Protein AF-A0A7C8NI64-F1 (afdb_monomer_lite)

Structure (mmCIF, N/CA/C/O backbone):
data_AF-A0A7C8NI64-F1
#
_entry.id   AF-A0A7C8NI64-F1
#
loop_
_atom_site.group_PDB
_atom_site.id
_atom_site.type_symbol
_atom_site.label_atom_id
_atom_site.label_alt_id
_atom_site.label_comp_id
_atom_site.label_asym_id
_atom_site.label_entity_id
_atom_site.label_seq_id
_atom_site.pdbx_PDB_ins_code
_atom_site.Cartn_x
_atom_site.Cartn_y
_atom_site.C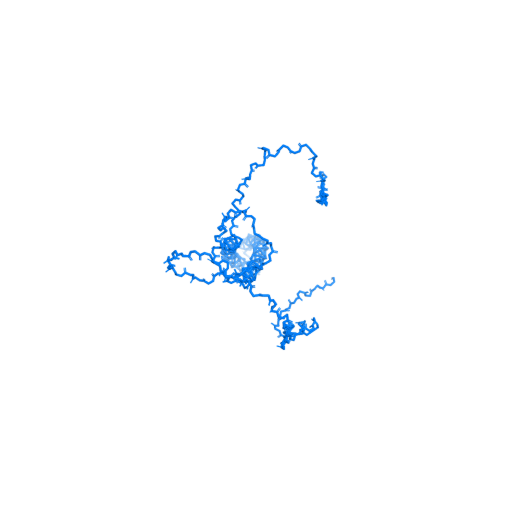artn_z
_atom_site.occupancy
_atom_site.B_iso_or_equiv
_atom_site.auth_seq_id
_atom_site.auth_comp_id
_atom_site.auth_asym_id
_atom_site.auth_atom_id
_atom_site.pdbx_PDB_model_num
ATOM 1 N N . MET A 1 1 ? 14.378 17.388 26.508 1.00 42.78 1 MET A N 1
ATOM 2 C CA . MET A 1 1 ? 12.953 17.226 26.864 1.00 42.78 1 MET A CA 1
ATOM 3 C C . MET A 1 1 ? 12.861 15.995 27.737 1.00 42.78 1 MET A C 1
ATOM 5 O O . MET A 1 1 ? 13.103 14.900 27.249 1.00 42.78 1 MET A O 1
ATOM 9 N N . GLU A 1 2 ? 12.665 16.192 29.034 1.00 33.91 2 GLU A N 1
ATOM 10 C CA . GLU A 1 2 ? 12.641 15.116 30.025 1.00 33.91 2 GLU A CA 1
ATOM 11 C C . GLU A 1 2 ? 11.263 14.442 30.030 1.00 33.91 2 GLU A C 1
ATOM 13 O O . GLU A 1 2 ? 10.235 15.112 30.102 1.00 33.91 2 GLU A O 1
ATOM 18 N N . PHE A 1 3 ? 11.249 13.113 29.918 1.00 38.50 3 PHE A N 1
ATOM 19 C CA . PHE A 1 3 ? 10.048 12.281 29.928 1.00 38.50 3 PHE A CA 1
ATOM 20 C C . PHE A 1 3 ? 9.806 11.800 31.365 1.00 38.50 3 PHE A C 1
ATOM 22 O O . PHE A 1 3 ? 10.382 10.807 31.808 1.00 38.50 3 PHE A O 1
ATOM 29 N N . THR A 1 4 ? 8.995 12.525 32.134 1.00 45.22 4 THR A N 1
ATOM 30 C CA . THR A 1 4 ? 8.607 12.126 33.493 1.00 45.22 4 THR A CA 1
ATOM 31 C C . THR A 1 4 ? 7.428 11.154 33.437 1.00 45.22 4 THR A C 1
ATOM 33 O O . THR A 1 4 ? 6.262 11.537 33.373 1.00 45.22 4 THR A O 1
ATOM 36 N N . GLN A 1 5 ? 7.733 9.854 33.489 1.00 40.72 5 GLN A N 1
ATOM 37 C CA . GLN A 1 5 ? 6.743 8.823 33.803 1.00 40.72 5 GLN A CA 1
ATOM 38 C C . GLN A 1 5 ? 6.293 8.989 35.260 1.00 40.72 5 GLN A C 1
ATOM 40 O O . GLN A 1 5 ? 6.963 8.554 36.198 1.00 40.72 5 GLN A O 1
ATOM 45 N N . SER A 1 6 ? 5.138 9.621 35.461 1.00 47.31 6 SER A N 1
ATOM 46 C CA . SER A 1 6 ? 4.428 9.548 36.734 1.00 47.31 6 SER A CA 1
ATOM 47 C C . SER A 1 6 ? 3.756 8.177 36.838 1.00 47.31 6 SER A C 1
ATOM 49 O O . SER A 1 6 ? 2.715 7.900 36.252 1.00 47.31 6 SER A O 1
ATOM 51 N N . ILE A 1 7 ? 4.391 7.277 37.586 1.00 46.00 7 ILE A N 1
ATOM 52 C CA . ILE A 1 7 ? 3.747 6.064 38.093 1.00 46.00 7 ILE A CA 1
ATOM 53 C C . ILE A 1 7 ? 2.524 6.523 38.905 1.00 46.00 7 ILE A C 1
ATOM 55 O O . ILE A 1 7 ? 2.702 7.358 39.801 1.00 46.00 7 ILE A O 1
ATOM 59 N N . PRO A 1 8 ? 1.301 6.011 38.664 1.00 43.00 8 PRO A N 1
ATOM 60 C CA . PRO A 1 8 ? 0.177 6.326 39.529 1.00 43.00 8 PRO A CA 1
ATOM 61 C C . PRO A 1 8 ? 0.509 5.797 40.925 1.00 43.00 8 PRO A C 1
ATOM 63 O O . PRO A 1 8 ? 0.575 4.587 41.167 1.00 43.00 8 PRO A O 1
ATOM 66 N N . LYS A 1 9 ? 0.796 6.726 41.847 1.00 51.34 9 LYS A N 1
ATOM 67 C CA . LYS A 1 9 ? 0.988 6.424 43.263 1.00 51.34 9 LYS A CA 1
ATOM 68 C C . LYS A 1 9 ? -0.235 5.635 43.708 1.00 51.34 9 LYS A C 1
ATOM 70 O O . LYS A 1 9 ? -1.355 6.126 43.603 1.00 51.34 9 LYS A O 1
ATOM 75 N N . ARG A 1 10 ? 0.015 4.412 44.187 1.00 45.84 10 ARG A N 1
ATOM 76 C CA . ARG A 1 10 ? -0.939 3.566 44.911 1.00 45.84 10 ARG A CA 1
ATOM 77 C C . ARG A 1 10 ? -1.908 4.453 45.685 1.00 45.84 10 ARG A C 1
ATOM 79 O O . ARG A 1 10 ? -1.446 5.263 46.490 1.00 45.84 10 ARG A O 1
ATOM 86 N N . VAL A 1 11 ? -3.205 4.278 45.438 1.00 48.03 11 VAL A N 1
ATOM 87 C CA . VAL A 1 11 ? -4.288 4.882 46.217 1.00 48.03 11 VAL A CA 1
ATOM 88 C C . VAL A 1 11 ? -4.053 4.500 47.676 1.00 48.03 11 VAL A C 1
ATOM 90 O O . VAL A 1 11 ? -4.388 3.406 48.125 1.00 48.03 11 VAL A O 1
ATOM 93 N N . ARG A 1 12 ? -3.366 5.374 48.413 1.00 44.31 12 ARG A N 1
ATOM 94 C CA . ARG A 1 12 ? -3.388 5.354 49.865 1.00 44.31 12 ARG A CA 1
ATOM 95 C C . ARG A 1 12 ? -4.780 5.844 50.205 1.00 44.31 12 ARG A C 1
ATOM 97 O O . ARG A 1 12 ? -5.116 6.972 49.864 1.00 44.31 12 ARG A O 1
ATOM 104 N N . PHE A 1 13 ? -5.577 4.982 50.826 1.00 42.19 13 PHE A N 1
ATOM 105 C CA . PHE A 1 13 ? -6.794 5.389 51.508 1.00 42.19 13 PHE A CA 1
ATOM 106 C C . PHE A 1 13 ? -6.382 6.442 52.540 1.00 42.19 13 PHE A C 1
ATOM 108 O O . PHE A 1 13 ? -5.876 6.108 53.611 1.00 42.19 13 PHE A O 1
ATOM 115 N N . SER A 1 14 ? -6.480 7.721 52.177 1.00 44.34 14 SER A N 1
ATOM 116 C CA . SER A 1 14 ? -6.424 8.796 53.150 1.00 44.34 14 SER A CA 1
ATOM 117 C C . SER A 1 14 ? -7.643 8.599 54.030 1.00 44.34 14 SER A C 1
ATOM 119 O O . SER A 1 14 ? -8.774 8.645 53.544 1.00 44.34 14 SER A O 1
ATOM 121 N N . LEU A 1 15 ? -7.387 8.302 55.302 1.00 44.88 15 LEU A N 1
ATOM 122 C CA . LEU A 1 15 ? -8.372 8.400 56.365 1.00 44.88 15 LEU A CA 1
ATOM 123 C C . LEU A 1 15 ? -9.169 9.688 56.151 1.00 44.88 15 LEU A C 1
ATOM 125 O O . LEU A 1 15 ? -8.590 10.767 56.022 1.00 44.88 15 LEU A O 1
ATOM 129 N N . VAL A 1 16 ? -10.481 9.514 56.024 1.00 50.75 16 VAL A N 1
ATOM 130 C CA . VAL A 1 16 ? -11.472 10.581 55.906 1.00 50.75 16 VAL A CA 1
ATOM 131 C C . VAL A 1 16 ? -11.161 11.649 56.969 1.00 50.75 16 VAL A C 1
ATOM 133 O O . VAL A 1 16 ? -10.981 11.275 58.133 1.00 50.75 16 VAL A O 1
ATOM 136 N N . PRO A 1 17 ? -11.037 12.941 56.608 1.00 46.28 17 PRO A N 1
ATOM 137 C CA . PRO A 1 17 ? -10.861 14.008 57.589 1.00 46.28 17 PRO A CA 1
ATOM 138 C C . PRO A 1 17 ? -12.017 13.971 58.594 1.00 46.28 17 PRO A C 1
ATOM 140 O O . PRO A 1 17 ? -13.169 13.845 58.190 1.00 46.28 17 PRO A O 1
ATOM 143 N N . GLN A 1 18 ? -11.719 14.076 59.891 1.00 54.91 18 GLN A N 1
ATOM 144 C CA . GLN A 1 18 ? -12.736 14.055 60.956 1.00 54.91 18 GLN A CA 1
ATOM 145 C C . GLN A 1 18 ? -13.664 15.285 60.956 1.00 54.91 18 GLN A C 1
ATOM 147 O O . GLN A 1 18 ? -14.650 15.280 61.682 1.00 54.91 18 GLN A O 1
ATOM 152 N N . ASP A 1 19 ? -13.405 16.264 60.084 1.00 50.38 19 ASP A N 1
ATOM 153 C CA . ASP A 1 19 ? -14.215 17.470 59.894 1.00 50.38 19 ASP A CA 1
ATOM 154 C C . ASP A 1 19 ? -14.919 17.467 58.522 1.00 50.38 19 ASP A C 1
ATOM 156 O O . ASP A 1 19 ? -14.932 18.470 57.806 1.00 50.38 19 ASP A O 1
ATOM 160 N N . PHE A 1 20 ? -15.442 16.316 58.088 1.00 45.91 20 PHE A N 1
ATOM 161 C CA . PHE A 1 20 ? -16.241 16.253 56.864 1.00 45.91 20 PHE A CA 1
ATOM 162 C C . PHE A 1 20 ? -17.652 16.773 57.161 1.00 45.91 20 PHE A C 1
ATOM 164 O O . PHE A 1 20 ? -18.435 16.122 57.846 1.00 45.91 20 PHE A O 1
ATOM 171 N N . ASP A 1 21 ? -17.956 17.976 56.680 1.00 56.00 21 ASP A N 1
ATOM 172 C CA . ASP A 1 21 ? -19.291 18.562 56.760 1.00 56.00 21 ASP A CA 1
ATOM 173 C C . ASP A 1 21 ? -20.242 17.759 55.852 1.00 56.00 21 ASP A C 1
ATOM 175 O O . ASP A 1 21 ? -20.186 17.853 54.620 1.00 56.00 21 ASP A O 1
ATOM 179 N N . ASP A 1 22 ? -21.100 16.929 56.459 1.00 54.41 22 ASP A N 1
ATOM 180 C CA . ASP A 1 22 ? -22.057 16.047 55.767 1.00 54.41 22 ASP A CA 1
ATOM 181 C C . ASP A 1 22 ? -22.994 16.814 54.811 1.00 54.41 22 ASP A C 1
ATOM 183 O O . ASP A 1 22 ? -23.589 16.231 53.901 1.00 54.41 22 ASP A O 1
ATOM 187 N N . SER A 1 23 ? -23.097 18.139 54.969 1.00 60.34 23 SER A N 1
ATOM 188 C CA . SER A 1 23 ? -23.908 19.019 54.126 1.00 60.34 23 SER A CA 1
ATOM 189 C C . SER A 1 23 ? -23.342 19.261 52.714 1.00 60.34 23 SER A C 1
ATOM 191 O O . SER A 1 23 ? -24.072 19.753 51.851 1.00 60.34 23 SER A O 1
ATOM 193 N N . GLN A 1 24 ? -22.089 18.868 52.427 1.00 49.69 24 GLN A N 1
ATOM 194 C CA . GLN A 1 24 ? -21.466 19.001 51.096 1.00 49.69 24 GLN A CA 1
ATOM 195 C C . GLN A 1 24 ? -21.442 17.715 50.255 1.00 49.69 24 GLN A C 1
ATOM 197 O O . GLN A 1 24 ? -21.002 17.744 49.101 1.00 49.69 24 GLN A O 1
ATOM 202 N N . LEU A 1 25 ? -21.969 16.593 50.760 1.00 47.06 25 LEU A N 1
ATOM 203 C CA . LEU A 1 25 ? -22.194 15.388 49.955 1.00 47.06 25 LEU A CA 1
ATOM 204 C C . LEU A 1 25 ? -23.410 15.580 49.037 1.00 47.06 25 LEU A C 1
ATOM 206 O O . LEU A 1 25 ? -24.430 14.903 49.151 1.00 47.06 25 LEU A O 1
ATOM 210 N N . SER A 1 26 ? -23.302 16.495 48.070 1.00 54.38 26 SER A N 1
ATOM 211 C CA . SER A 1 26 ? -24.156 16.410 46.893 1.00 54.38 26 SER A CA 1
ATOM 212 C C . SER A 1 26 ? -23.733 15.143 46.153 1.00 54.38 26 SER A C 1
ATOM 214 O O . SER A 1 26 ? -22.630 15.067 45.611 1.00 54.38 26 SER A O 1
ATOM 216 N N . CYS A 1 27 ? -24.568 14.105 46.192 1.00 52.94 27 CYS A N 1
ATOM 217 C CA . CYS A 1 27 ? -24.421 12.958 45.308 1.00 52.94 27 CYS A CA 1
ATOM 218 C C . CYS A 1 27 ? -24.506 13.481 43.871 1.00 52.94 27 CYS A C 1
ATOM 220 O O . CYS A 1 27 ? -25.595 13.587 43.306 1.00 52.94 27 CYS A O 1
ATOM 222 N N . GLN A 1 28 ? -23.368 13.854 43.283 1.00 48.62 28 GLN A N 1
ATOM 223 C CA . GLN A 1 28 ? -23.291 14.091 41.856 1.00 48.62 28 GLN A CA 1
ATOM 224 C C . GLN A 1 28 ? -23.623 12.761 41.200 1.00 48.62 28 GLN A C 1
ATOM 226 O O . GLN A 1 28 ? -22.919 11.761 41.348 1.00 48.62 28 GLN A O 1
ATOM 231 N N . ARG A 1 29 ? -24.783 12.732 40.554 1.00 45.28 29 ARG A N 1
ATOM 232 C CA . ARG A 1 29 ? -25.273 11.582 39.820 1.00 45.28 29 ARG A CA 1
ATOM 233 C C . ARG A 1 29 ? -24.335 11.398 38.633 1.00 45.28 29 ARG A C 1
ATOM 235 O O . ARG A 1 29 ? -24.457 12.097 37.636 1.00 45.28 29 ARG A O 1
ATOM 242 N N . ILE A 1 30 ? -23.358 10.508 38.768 1.00 51.00 30 ILE A N 1
ATOM 243 C CA . ILE A 1 30 ? -22.529 10.103 37.637 1.00 51.00 30 ILE A CA 1
ATOM 244 C C . ILE A 1 30 ? -23.432 9.224 36.773 1.00 51.00 30 ILE A C 1
ATOM 246 O O . ILE A 1 30 ? -23.702 8.072 37.113 1.00 51.00 30 ILE A O 1
ATOM 250 N N . GLU A 1 31 ? -23.966 9.795 35.694 1.00 52.78 31 GLU A N 1
ATOM 251 C CA . GLU A 1 31 ? -24.618 9.041 34.625 1.00 52.78 31 GLU A CA 1
ATOM 252 C C . GLU A 1 31 ? -23.5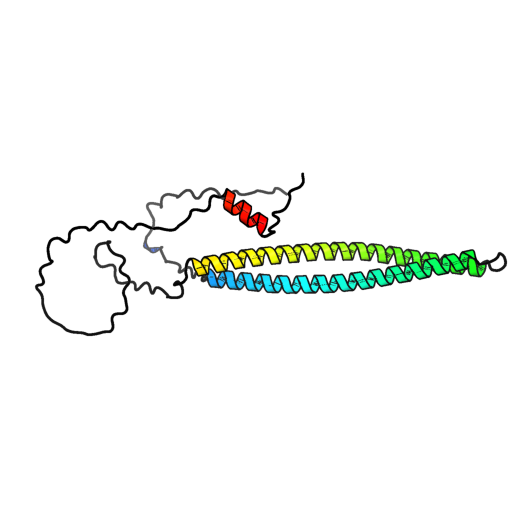32 8.247 33.894 1.00 52.78 31 GLU A C 1
ATOM 254 O O . GLU A 1 31 ? -22.995 8.663 32.873 1.00 52.78 31 GLU A O 1
ATOM 259 N N . ALA A 1 32 ? -23.127 7.127 34.490 1.00 60.16 32 ALA A N 1
ATOM 260 C CA . ALA A 1 32 ? -22.260 6.177 33.824 1.00 60.16 32 ALA A CA 1
ATOM 261 C C . ALA A 1 32 ? -23.059 5.558 32.670 1.00 60.16 32 ALA A C 1
ATOM 263 O O . ALA A 1 32 ? -24.094 4.927 32.898 1.00 60.16 32 ALA A O 1
ATOM 264 N N . GLU A 1 33 ? -22.596 5.782 31.440 1.00 74.25 33 GLU A N 1
ATOM 265 C CA . GLU A 1 33 ? -23.111 5.106 30.249 1.00 74.25 33 GLU A CA 1
ATOM 266 C C . GLU A 1 33 ? -23.109 3.584 30.473 1.00 74.25 33 GLU A C 1
ATOM 268 O O . GLU A 1 33 ? -22.197 3.052 31.113 1.00 74.25 33 GLU A O 1
ATOM 2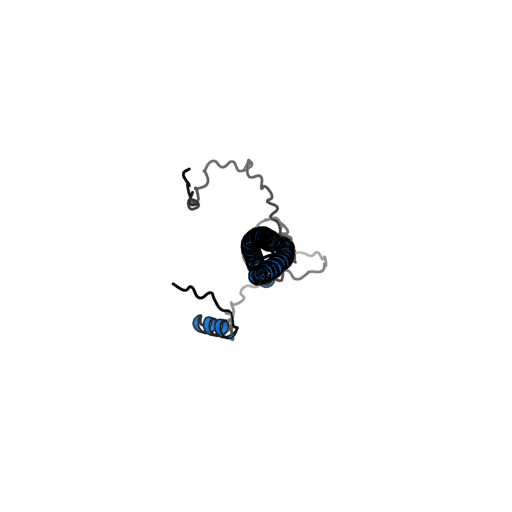73 N N . ASP A 1 34 ? -24.133 2.880 29.971 1.00 85.56 34 ASP A N 1
ATOM 274 C CA . ASP A 1 34 ? -24.181 1.416 30.045 1.00 85.56 34 ASP A CA 1
ATOM 275 C C . ASP A 1 34 ? -22.905 0.854 29.386 1.00 85.56 34 ASP A C 1
ATOM 277 O O . ASP A 1 34 ? -22.689 1.088 28.190 1.00 85.56 34 ASP A O 1
ATOM 281 N N . PRO A 1 35 ? -22.057 0.098 30.115 1.00 84.06 35 PRO A N 1
ATOM 282 C CA . PRO A 1 35 ? -20.833 -0.480 29.564 1.00 84.06 35 PRO A CA 1
ATOM 283 C C . PRO A 1 35 ? -21.066 -1.270 28.270 1.00 84.06 35 PRO A C 1
ATOM 285 O O . PRO A 1 35 ? -20.196 -1.329 27.401 1.00 84.06 35 PRO A O 1
ATOM 288 N N . LEU A 1 36 ? -22.256 -1.858 28.100 1.00 87.75 36 LEU A N 1
ATOM 289 C CA . LEU A 1 36 ? -22.624 -2.567 26.879 1.00 87.75 36 LEU A CA 1
ATOM 290 C C . LEU A 1 36 ? -22.860 -1.621 25.692 1.00 87.75 36 LEU A C 1
ATOM 292 O O . LEU A 1 36 ? -22.536 -1.973 24.556 1.00 87.75 36 LEU A O 1
ATOM 296 N N . GLU A 1 37 ? -23.464 -0.457 25.922 1.00 87.81 37 GLU A N 1
ATOM 297 C CA . GLU A 1 37 ? -23.680 0.558 24.886 1.00 87.81 37 GLU A CA 1
ATOM 298 C C . GLU A 1 37 ? -22.363 1.207 24.475 1.00 87.81 37 GLU A C 1
ATOM 300 O O . GLU A 1 37 ? -22.100 1.335 23.276 1.00 87.81 37 GLU A O 1
ATOM 305 N N . TYR A 1 38 ? -21.503 1.490 25.454 1.00 89.88 38 TYR A N 1
ATOM 306 C CA . TYR A 1 38 ? -20.143 1.963 25.225 1.00 89.88 38 TYR A CA 1
ATOM 307 C C . TYR A 1 38 ? -19.362 1.016 24.301 1.00 89.88 38 TYR A C 1
ATOM 309 O O . TYR A 1 38 ? -18.946 1.411 23.211 1.00 89.88 38 TYR A O 1
ATOM 317 N N . LEU A 1 39 ? -19.256 -0.269 24.663 1.00 89.00 39 LEU A N 1
ATOM 318 C CA . LEU A 1 39 ? -18.506 -1.258 23.877 1.00 89.00 39 LEU A CA 1
ATOM 319 C C . LEU A 1 39 ? -19.086 -1.460 22.467 1.00 89.00 39 LEU A C 1
ATOM 321 O O . LEU A 1 39 ? -18.348 -1.693 21.509 1.00 89.00 39 LEU A O 1
ATOM 325 N N . LYS A 1 40 ? -20.413 -1.369 22.304 1.00 92.00 40 LYS A N 1
ATOM 326 C CA . LYS A 1 40 ? -21.046 -1.428 20.974 1.00 92.00 40 LYS A CA 1
ATOM 327 C C . LYS A 1 40 ? -20.666 -0.225 20.121 1.00 92.00 40 LYS A C 1
ATOM 329 O O . LYS A 1 40 ? -20.390 -0.396 18.934 1.00 92.00 40 LYS A O 1
ATOM 334 N N . ARG A 1 41 ? -20.664 0.976 20.709 1.00 93.38 41 ARG A N 1
ATOM 335 C CA . ARG A 1 41 ? -20.252 2.200 20.018 1.00 93.38 41 ARG A CA 1
ATOM 336 C C . ARG A 1 41 ? -18.789 2.108 19.604 1.00 93.38 41 ARG A C 1
ATOM 338 O O . ARG A 1 41 ? -18.497 2.359 18.439 1.00 93.38 41 ARG A O 1
ATOM 345 N N . GLU A 1 42 ? -17.901 1.711 20.514 1.00 92.38 42 GLU A N 1
ATOM 346 C CA . GLU A 1 42 ? -16.477 1.543 20.210 1.00 92.38 42 GLU A CA 1
ATOM 347 C C . GLU A 1 42 ? -16.245 0.539 19.082 1.00 92.38 42 GLU A C 1
ATOM 349 O O . GLU A 1 42 ? -15.531 0.846 18.130 1.00 92.38 42 GLU A O 1
ATOM 354 N N . ASN A 1 43 ? -16.902 -0.623 19.124 1.00 91.81 43 ASN A N 1
ATOM 355 C CA . ASN A 1 43 ? -16.767 -1.622 18.065 1.00 91.81 43 ASN A CA 1
ATOM 356 C C . ASN A 1 43 ? -17.201 -1.066 16.698 1.00 91.81 43 ASN A C 1
ATOM 358 O O . ASN A 1 43 ? -16.501 -1.222 15.702 1.00 91.81 43 ASN A O 1
ATOM 362 N N . HIS A 1 44 ? -18.323 -0.348 16.653 1.00 93.44 44 HIS A N 1
ATOM 363 C CA . HIS A 1 44 ? -18.793 0.284 15.424 1.00 93.44 44 HIS A CA 1
ATOM 364 C C . HIS A 1 44 ? -17.854 1.399 14.922 1.00 93.44 44 HIS A C 1
ATOM 366 O O . HIS A 1 44 ? -17.674 1.543 13.713 1.00 93.44 44 HIS A O 1
ATOM 372 N N . ILE A 1 45 ? -17.228 2.173 15.815 1.00 95.12 45 ILE A N 1
ATOM 373 C CA . ILE A 1 45 ? -16.203 3.159 15.434 1.00 95.12 45 ILE A CA 1
ATOM 374 C C . ILE A 1 45 ? -14.987 2.453 14.824 1.00 95.12 45 ILE A C 1
ATOM 376 O O . ILE A 1 45 ? -14.540 2.851 13.749 1.00 95.12 45 ILE A O 1
ATOM 380 N N . LEU A 1 46 ? -14.492 1.384 15.460 1.00 95.12 46 LEU A N 1
ATOM 381 C CA . LEU A 1 46 ? -13.382 0.588 14.929 1.00 95.12 46 LEU A CA 1
ATOM 382 C C . LEU A 1 46 ? -13.713 -0.028 13.571 1.00 95.12 46 LEU A C 1
ATOM 384 O O . LEU A 1 46 ? -12.853 -0.056 12.697 1.00 95.12 46 LEU A O 1
ATOM 388 N N . TRP A 1 47 ? -14.951 -0.485 13.374 1.00 93.88 47 TRP A N 1
ATOM 389 C CA . TRP A 1 47 ? -15.402 -1.016 12.091 1.00 93.88 47 TRP A CA 1
ATOM 390 C C . TRP A 1 47 ? -15.335 0.037 10.981 1.00 93.88 47 TRP A C 1
ATOM 392 O O . TRP A 1 47 ? -14.762 -0.218 9.927 1.00 93.88 47 TRP A O 1
ATOM 402 N N . ARG A 1 48 ? -15.838 1.252 11.232 1.00 97.19 48 ARG A N 1
ATOM 403 C CA . ARG A 1 48 ? -15.744 2.351 10.257 1.00 97.19 48 ARG A CA 1
ATOM 404 C C . ARG A 1 48 ? -14.301 2.753 9.968 1.00 97.19 48 ARG A C 1
ATOM 406 O O . ARG A 1 48 ? -13.962 3.023 8.821 1.00 97.19 48 ARG A O 1
ATOM 413 N N . ALA A 1 49 ? -13.459 2.802 11.000 1.00 94.69 49 ALA A N 1
ATOM 414 C CA . ALA A 1 49 ? -12.036 3.075 10.828 1.00 94.69 49 ALA A CA 1
ATOM 415 C C . ALA A 1 49 ? -11.369 1.987 9.969 1.00 94.69 49 ALA A C 1
ATOM 417 O O . ALA A 1 49 ? -10.615 2.303 9.055 1.00 94.69 49 ALA A O 1
ATOM 418 N N . TYR A 1 50 ? -11.702 0.716 10.210 1.00 97.44 50 TYR A N 1
ATOM 419 C CA . TYR A 1 50 ? -11.228 -0.414 9.413 1.00 97.44 50 TYR A CA 1
ATOM 420 C C . TYR A 1 50 ? -11.650 -0.298 7.943 1.00 97.44 50 TYR A C 1
ATOM 422 O O . TYR A 1 50 ? -10.808 -0.452 7.063 1.00 97.44 50 TYR A O 1
ATOM 430 N N . GLU A 1 51 ? -12.921 0.012 7.669 1.00 97.06 51 GLU A N 1
ATOM 431 C CA . GLU A 1 51 ? -13.418 0.195 6.299 1.00 97.06 51 GLU A CA 1
ATOM 432 C C . GLU A 1 51 ? -12.668 1.318 5.570 1.00 97.06 51 GLU A C 1
ATOM 434 O O . GLU A 1 51 ? -12.231 1.130 4.434 1.00 97.06 51 GLU A O 1
ATOM 439 N N . ALA A 1 52 ? -12.459 2.456 6.239 1.00 95.12 52 ALA A N 1
ATOM 440 C CA . ALA A 1 52 ? -11.743 3.594 5.670 1.00 95.12 52 ALA A CA 1
ATOM 441 C C . ALA A 1 52 ? -10.272 3.267 5.344 1.00 95.12 52 ALA A C 1
ATOM 443 O O . ALA A 1 52 ? -9.790 3.606 4.258 1.00 95.12 52 ALA A O 1
ATOM 444 N N . GLU A 1 53 ? -9.558 2.585 6.246 1.00 95.69 53 GLU A N 1
ATOM 445 C CA . GLU A 1 53 ? -8.165 2.188 5.993 1.00 95.69 53 GLU A CA 1
ATOM 446 C C . GLU A 1 53 ? -8.056 1.077 4.940 1.00 95.69 53 GLU A C 1
ATOM 448 O O . GLU A 1 53 ? -7.103 1.048 4.156 1.00 95.69 53 GLU A O 1
ATOM 453 N N . ASN A 1 54 ? -9.055 0.197 4.840 1.00 97.38 54 ASN A N 1
ATOM 454 C CA . ASN A 1 54 ? -9.101 -0.802 3.779 1.00 97.38 54 ASN A CA 1
ATOM 455 C C . ASN A 1 54 ? -9.307 -0.155 2.396 1.00 97.38 54 ASN A C 1
ATOM 457 O O . ASN A 1 54 ? -8.566 -0.461 1.463 1.00 97.38 54 ASN A O 1
ATOM 461 N N . GLU A 1 55 ? -10.222 0.813 2.267 1.00 97.62 55 GLU A N 1
ATOM 462 C CA . GLU A 1 55 ? -10.392 1.590 1.026 1.00 97.62 55 GLU A CA 1
ATOM 463 C C . GLU A 1 55 ? -9.094 2.325 0.643 1.00 97.62 55 GLU A C 1
ATOM 465 O O . GLU A 1 55 ? -8.729 2.460 -0.531 1.00 97.62 55 GLU A O 1
ATOM 470 N N . ARG A 1 56 ? -8.351 2.817 1.637 1.00 97.62 56 ARG A N 1
ATOM 471 C CA . ARG A 1 56 ? -7.043 3.436 1.412 1.00 97.62 56 ARG A CA 1
ATOM 472 C C . ARG A 1 56 ? -6.012 2.434 0.888 1.00 97.62 56 ARG A C 1
ATOM 474 O O . ARG A 1 56 ? -5.300 2.767 -0.062 1.00 97.62 56 ARG A O 1
ATOM 481 N N . CYS A 1 57 ? -5.965 1.222 1.442 1.00 97.88 57 CYS A N 1
ATOM 482 C CA . CYS A 1 57 ? -5.129 0.134 0.930 1.00 97.88 57 CYS A CA 1
ATOM 483 C C . CYS A 1 57 ? -5.466 -0.199 -0.530 1.00 97.88 57 CYS A C 1
ATOM 485 O O . CYS A 1 57 ? -4.558 -0.297 -1.354 1.00 97.88 57 CYS A O 1
ATOM 487 N N . GLU A 1 58 ? -6.751 -0.304 -0.876 1.00 97.94 58 GLU A N 1
ATOM 488 C CA . GLU A 1 58 ? -7.203 -0.579 -2.248 1.00 97.94 58 GLU A CA 1
ATOM 489 C C . GLU A 1 58 ? -6.767 0.521 -3.229 1.00 97.94 58 GLU A C 1
ATOM 491 O O . GLU A 1 58 ? -6.243 0.237 -4.312 1.00 97.94 58 GLU A O 1
ATOM 496 N N . ARG A 1 59 ? -6.904 1.795 -2.835 1.00 98.19 59 ARG A N 1
ATOM 497 C CA . ARG A 1 59 ? -6.430 2.931 -3.642 1.00 98.19 59 ARG A CA 1
ATOM 498 C C . ARG A 1 59 ? -4.914 2.905 -3.843 1.00 98.19 59 ARG A C 1
ATOM 500 O O . ARG A 1 59 ? -4.459 3.109 -4.969 1.00 98.19 59 ARG A O 1
ATOM 507 N N . LEU A 1 60 ? -4.140 2.643 -2.789 1.00 97.94 60 LEU A N 1
ATOM 508 C CA . LEU A 1 60 ? -2.679 2.527 -2.872 1.00 97.94 60 LEU A CA 1
ATOM 509 C C . LEU A 1 60 ? -2.250 1.342 -3.744 1.00 97.94 60 LEU A C 1
ATOM 511 O O . LEU A 1 60 ? -1.313 1.468 -4.528 1.00 97.94 60 LEU A O 1
ATOM 515 N N . GLN A 1 61 ? -2.951 0.212 -3.666 1.00 98.25 61 GLN A N 1
ATOM 516 C CA . GLN A 1 61 ? -2.664 -0.955 -4.495 1.00 98.25 61 GLN A CA 1
ATOM 517 C C . GLN A 1 61 ? -2.867 -0.653 -5.984 1.00 98.25 61 GLN A C 1
ATOM 519 O O . GLN A 1 61 ? -1.980 -0.933 -6.789 1.00 98.25 61 GLN A O 1
ATOM 524 N N . LYS A 1 62 ? -3.969 0.011 -6.349 1.00 98.38 62 LYS A N 1
ATOM 525 C CA . LYS A 1 62 ? -4.197 0.451 -7.733 1.00 98.38 62 LYS A CA 1
ATOM 526 C C . LYS A 1 62 ? -3.117 1.427 -8.214 1.00 98.38 62 LYS A C 1
ATOM 528 O O . LYS A 1 62 ? -2.620 1.306 -9.331 1.00 98.38 62 LYS A O 1
ATOM 533 N N . GLN A 1 63 ? -2.717 2.379 -7.368 1.00 97.81 63 GLN A N 1
ATOM 534 C CA . GLN A 1 63 ? -1.618 3.298 -7.688 1.00 97.81 63 GLN A CA 1
ATOM 535 C C . GLN A 1 63 ? -0.294 2.557 -7.911 1.00 97.81 63 GLN A C 1
ATOM 537 O O . GLN A 1 63 ? 0.451 2.894 -8.832 1.00 97.81 63 GLN A O 1
ATOM 542 N N . LEU A 1 64 ? -0.004 1.540 -7.098 1.00 98.25 64 LEU A N 1
ATOM 543 C CA . LEU A 1 64 ? 1.188 0.710 -7.235 1.00 98.25 64 LEU A CA 1
ATOM 544 C C . LEU A 1 64 ? 1.194 -0.047 -8.570 1.00 98.25 64 LEU A C 1
ATOM 546 O O . LEU A 1 64 ? 2.208 -0.039 -9.266 1.00 98.25 64 LEU A O 1
ATOM 550 N N . GLU A 1 65 ? 0.067 -0.649 -8.952 1.00 98.19 65 GLU A N 1
ATOM 551 C CA . GLU A 1 65 ? -0.105 -1.330 -10.243 1.00 98.19 65 GLU A CA 1
ATOM 552 C C . GLU A 1 65 ? 0.127 -0.373 -11.424 1.00 98.19 65 GLU A C 1
ATOM 554 O O . GLU A 1 65 ? 0.890 -0.688 -12.342 1.00 98.19 65 GLU A O 1
ATOM 559 N N . ASP A 1 66 ? -0.439 0.836 -11.367 1.00 98.06 66 ASP A N 1
ATOM 560 C CA . ASP A 1 66 ? -0.242 1.869 -12.388 1.00 98.06 66 ASP A CA 1
ATOM 561 C C . ASP A 1 66 ? 1.229 2.305 -12.505 1.00 98.06 66 ASP A C 1
ATOM 563 O O . ASP A 1 66 ? 1.747 2.495 -13.614 1.00 98.06 66 ASP A O 1
ATOM 567 N N . LEU A 1 67 ? 1.922 2.468 -11.373 1.00 97.94 67 LEU A N 1
ATOM 568 C CA . LEU A 1 67 ? 3.340 2.834 -11.336 1.00 97.94 67 LEU A CA 1
ATOM 569 C C . LEU A 1 67 ? 4.229 1.715 -11.890 1.00 97.94 67 LEU A C 1
ATOM 571 O O . LEU A 1 67 ? 5.139 1.996 -12.674 1.00 97.94 67 LEU A O 1
ATOM 575 N N . ILE A 1 68 ? 3.938 0.454 -11.557 1.00 97.94 68 ILE A N 1
ATOM 576 C CA . ILE A 1 68 ? 4.629 -0.714 -12.119 1.00 97.94 68 ILE A CA 1
ATOM 577 C C . ILE A 1 68 ? 4.425 -0.758 -13.637 1.00 97.94 68 ILE A C 1
ATOM 579 O O 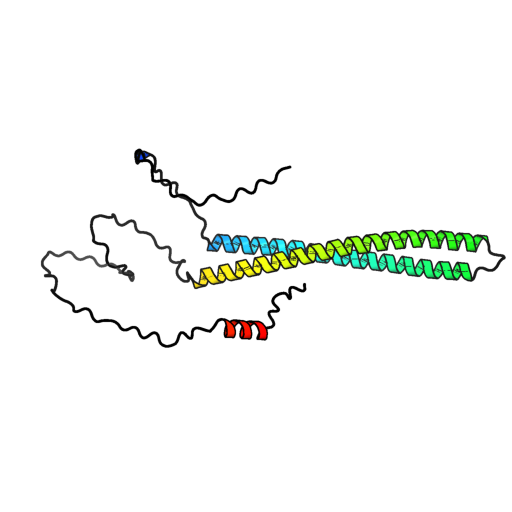. ILE A 1 68 ? 5.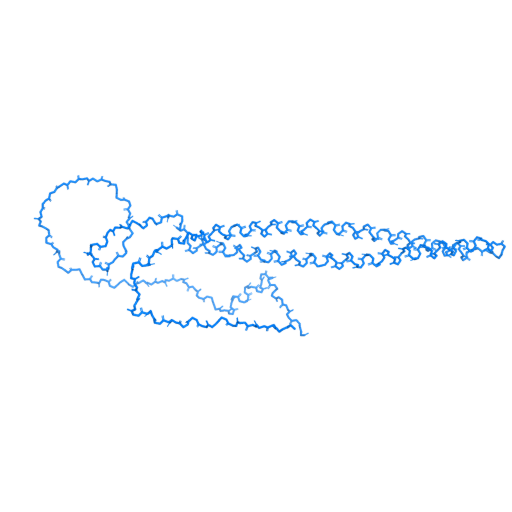398 -0.850 -14.385 1.00 97.94 68 ILE A O 1
ATOM 583 N N . ALA A 1 69 ? 3.192 -0.584 -14.119 1.00 97.69 69 ALA A N 1
ATOM 584 C CA . ALA A 1 69 ? 2.896 -0.565 -15.550 1.00 97.69 69 ALA A CA 1
ATOM 585 C C . ALA A 1 69 ? 3.597 0.591 -16.293 1.00 97.69 69 ALA A C 1
ATOM 587 O O . ALA A 1 69 ? 3.964 0.463 -17.465 1.00 97.69 69 ALA A O 1
ATOM 588 N N . ARG A 1 70 ? 3.793 1.751 -15.649 1.00 97.12 70 ARG A N 1
ATOM 589 C CA . ARG A 1 70 ? 4.607 2.853 -16.201 1.00 97.12 70 ARG A CA 1
ATOM 590 C C . ARG A 1 70 ? 6.089 2.489 -16.246 1.00 97.12 70 ARG A C 1
ATOM 592 O O . ARG A 1 70 ? 6.708 2.669 -17.293 1.00 97.12 70 ARG A O 1
ATOM 599 N N . ALA A 1 71 ? 6.634 1.928 -15.168 1.00 97.06 71 ALA A N 1
ATOM 600 C CA . ALA A 1 71 ? 8.026 1.491 -15.113 1.00 97.06 71 ALA A CA 1
ATOM 601 C C . ALA A 1 71 ? 8.328 0.429 -16.186 1.00 97.06 71 ALA A C 1
ATOM 603 O O . ALA A 1 71 ? 9.316 0.538 -16.912 1.00 97.06 71 ALA A O 1
ATOM 604 N N . GLU A 1 72 ? 7.448 -0.558 -16.363 1.00 96.88 72 GLU A N 1
ATOM 605 C CA . GLU A 1 72 ? 7.598 -1.570 -17.411 1.00 96.88 72 GLU A CA 1
ATOM 606 C C . GLU A 1 72 ? 7.590 -0.972 -18.818 1.00 96.88 72 GLU A C 1
ATOM 608 O O . GLU A 1 72 ? 8.389 -1.381 -19.664 1.00 96.88 72 GLU A O 1
ATOM 613 N N . ARG A 1 73 ? 6.717 0.009 -19.082 1.00 97.56 73 ARG A N 1
ATOM 614 C CA . ARG A 1 73 ? 6.692 0.716 -20.370 1.00 97.56 73 ARG A CA 1
ATOM 615 C C . ARG A 1 73 ? 8.004 1.450 -20.630 1.00 97.56 73 ARG A C 1
ATOM 617 O O . ARG A 1 73 ? 8.577 1.263 -21.701 1.00 97.56 73 ARG A O 1
ATOM 624 N N . SER A 1 74 ? 8.512 2.206 -19.655 1.00 97.00 74 SER A N 1
ATOM 625 C CA . SER A 1 74 ? 9.810 2.881 -19.777 1.00 97.00 74 SER A CA 1
ATOM 626 C C . SER A 1 74 ? 10.937 1.879 -20.027 1.00 97.00 74 SER A C 1
ATOM 628 O O . SER A 1 74 ? 11.733 2.077 -20.938 1.00 97.00 74 SER A O 1
ATOM 630 N N . LYS A 1 75 ? 10.952 0.745 -19.313 1.00 96.69 75 LYS A N 1
ATOM 631 C CA . LYS A 1 75 ? 11.934 -0.328 -19.527 1.00 96.69 75 LYS A CA 1
ATOM 632 C C . LYS A 1 75 ? 11.907 -0.863 -20.961 1.00 96.69 75 LYS A C 1
ATOM 634 O O . LYS A 1 75 ? 12.961 -0.975 -21.580 1.00 96.69 75 LYS A O 1
ATOM 639 N N . ARG A 1 76 ? 10.721 -1.157 -21.509 1.00 97.88 76 ARG A N 1
ATOM 640 C CA . ARG A 1 76 ? 10.575 -1.639 -22.897 1.00 97.88 76 ARG A CA 1
ATOM 641 C C . ARG A 1 76 ? 11.089 -0.615 -23.913 1.00 97.88 76 ARG A C 1
ATOM 643 O O . ARG A 1 76 ? 11.757 -1.002 -24.868 1.00 97.88 76 ARG A O 1
ATOM 650 N N . LEU A 1 77 ? 10.806 0.672 -23.697 1.00 97.00 77 LEU A N 1
ATOM 651 C CA . LEU A 1 77 ? 11.287 1.756 -24.559 1.00 97.00 77 LEU A CA 1
ATOM 652 C C . LEU A 1 77 ? 12.811 1.889 -24.509 1.00 97.00 77 LEU A C 1
ATOM 654 O O . LEU A 1 77 ? 13.433 1.944 -25.563 1.00 97.00 77 LEU A O 1
ATOM 658 N N . ILE A 1 78 ? 13.415 1.847 -23.316 1.00 97.38 78 ILE A N 1
ATOM 659 C CA . ILE A 1 78 ? 14.877 1.855 -23.156 1.00 97.38 78 ILE A CA 1
ATOM 660 C C . ILE A 1 78 ? 15.493 0.684 -23.920 1.00 97.38 78 ILE A C 1
ATOM 662 O O . ILE A 1 78 ? 16.384 0.892 -24.733 1.00 97.38 78 ILE A O 1
ATOM 666 N N . THR A 1 79 ? 14.998 -0.543 -23.715 1.00 96.62 79 THR A N 1
ATOM 667 C CA . THR A 1 79 ? 15.534 -1.732 -24.398 1.00 96.62 79 THR A CA 1
ATOM 668 C C . THR A 1 79 ? 15.463 -1.595 -25.917 1.00 96.62 79 THR A C 1
ATOM 670 O O . THR A 1 79 ? 16.430 -1.917 -26.605 1.00 96.62 79 THR A O 1
ATOM 673 N N . ARG A 1 80 ? 14.344 -1.082 -26.442 1.00 97.31 80 ARG A N 1
ATOM 674 C CA . ARG A 1 80 ? 14.184 -0.829 -27.875 1.00 97.31 80 ARG A CA 1
ATOM 675 C C . ARG A 1 80 ? 15.180 0.217 -28.384 1.00 97.31 80 ARG A C 1
ATOM 677 O O . ARG A 1 80 ? 15.854 -0.041 -29.373 1.00 97.31 80 ARG A O 1
ATOM 684 N N . LEU A 1 81 ? 15.305 1.353 -27.701 1.00 95.31 81 LEU A N 1
ATOM 685 C CA . LEU A 1 81 ? 16.211 2.437 -28.097 1.00 95.31 81 LEU A CA 1
ATOM 686 C C . LEU A 1 81 ? 17.683 2.018 -28.012 1.00 95.31 81 LEU A C 1
ATOM 688 O O . LEU A 1 81 ? 18.473 2.375 -28.879 1.00 95.31 81 LEU A O 1
ATOM 692 N N . CYS A 1 82 ? 18.057 1.207 -27.019 1.00 94.31 82 CYS A N 1
ATOM 693 C CA . CYS A 1 82 ? 19.395 0.624 -26.940 1.00 94.31 82 CYS A CA 1
ATOM 694 C C . CYS A 1 82 ? 19.680 -0.323 -28.115 1.00 94.31 82 CYS A C 1
ATOM 696 O O . CYS A 1 82 ? 20.792 -0.319 -28.637 1.00 94.31 82 CYS A O 1
ATOM 698 N N . ALA A 1 83 ? 18.693 -1.112 -28.553 1.00 94.00 83 ALA A N 1
ATOM 699 C CA . ALA A 1 83 ? 18.834 -1.964 -29.733 1.00 94.00 83 ALA A CA 1
ATOM 700 C C . ALA A 1 83 ? 18.942 -1.142 -31.031 1.00 94.00 83 ALA A C 1
ATOM 702 O O . ALA A 1 83 ? 19.772 -1.451 -31.882 1.00 94.00 83 ALA A O 1
ATOM 703 N N . GLU A 1 84 ? 18.152 -0.073 -31.172 1.00 91.88 84 GLU A N 1
ATOM 704 C CA . GLU A 1 84 ? 18.241 0.865 -32.302 1.00 91.88 84 GLU A CA 1
ATOM 705 C C . GLU A 1 84 ? 19.615 1.556 -32.345 1.00 91.88 84 GLU A C 1
ATOM 707 O O . GLU A 1 84 ? 20.249 1.591 -33.397 1.00 91.88 84 GLU A O 1
ATOM 712 N N . ALA A 1 85 ? 20.125 2.009 -31.196 1.00 91.19 85 ALA A N 1
ATOM 713 C CA . ALA A 1 85 ? 21.465 2.579 -31.073 1.00 91.19 85 ALA A CA 1
ATOM 714 C C . ALA A 1 85 ? 22.568 1.571 -31.442 1.00 91.19 85 ALA A C 1
ATOM 716 O O . ALA A 1 85 ? 23.525 1.931 -32.119 1.00 91.19 85 ALA A O 1
ATOM 717 N N . HIS A 1 86 ? 22.436 0.307 -31.032 1.00 90.19 86 HIS A N 1
ATOM 718 C CA . HIS A 1 86 ? 23.401 -0.744 -31.368 1.00 90.19 86 HIS A CA 1
ATOM 719 C C . HIS A 1 86 ? 23.426 -1.068 -32.871 1.00 90.19 86 HIS A C 1
ATOM 721 O O . HIS A 1 86 ? 24.478 -1.381 -33.421 1.00 90.19 86 HIS A O 1
ATOM 727 N N . ASN A 1 87 ? 22.273 -1.000 -33.540 1.00 90.06 87 ASN A N 1
ATOM 728 C CA . ASN A 1 87 ? 22.146 -1.332 -34.961 1.00 90.06 87 ASN A CA 1
ATOM 729 C C . ASN A 1 87 ? 22.440 -0.150 -35.899 1.00 90.06 87 ASN A C 1
ATOM 731 O O . ASN A 1 87 ? 22.519 -0.347 -37.112 1.00 90.06 87 ASN A O 1
ATOM 735 N N . ALA A 1 88 ? 22.597 1.067 -35.372 1.00 88.25 88 ALA A N 1
ATOM 736 C CA . ALA A 1 88 ? 22.967 2.232 -36.163 1.00 88.25 88 ALA A CA 1
ATOM 737 C C . ALA A 1 88 ? 24.419 2.099 -36.666 1.00 88.25 88 ALA A C 1
ATOM 739 O O . ALA A 1 88 ? 25.370 2.124 -35.886 1.00 88.25 88 ALA A O 1
ATOM 740 N N . SER A 1 89 ? 24.600 1.951 -37.981 1.00 76.06 89 SER A N 1
ATOM 741 C CA . SER A 1 89 ? 25.917 1.913 -38.630 1.00 76.06 89 SER A CA 1
ATOM 742 C C . SER A 1 89 ? 26.567 3.304 -38.714 1.00 76.06 89 SER A C 1
ATOM 744 O O . SER A 1 89 ? 25.890 4.327 -38.591 1.00 76.06 89 SER A O 1
ATOM 746 N N . GLY A 1 90 ? 27.883 3.344 -38.968 1.00 64.75 90 GLY A N 1
ATOM 747 C CA . GLY A 1 90 ? 28.735 4.546 -38.905 1.00 64.75 90 GLY A CA 1
ATOM 748 C C . GLY A 1 90 ? 28.259 5.783 -39.684 1.00 64.75 90 GLY A C 1
ATOM 749 O O . GLY A 1 90 ? 28.553 6.898 -39.265 1.00 64.75 90 GLY A O 1
ATOM 750 N N . ASP A 1 91 ? 27.451 5.618 -40.735 1.00 69.00 91 ASP A N 1
ATOM 751 C CA . ASP A 1 91 ? 26.918 6.735 -41.531 1.00 69.00 91 ASP A CA 1
ATOM 752 C C . ASP A 1 91 ? 25.719 7.458 -40.876 1.00 69.00 91 ASP A C 1
ATOM 754 O O . ASP A 1 91 ? 25.253 8.481 -41.373 1.00 69.00 91 ASP A O 1
ATOM 758 N N . SER A 1 92 ? 25.205 6.957 -39.744 1.00 83.94 92 SER A N 1
ATOM 759 C CA . SER A 1 92 ? 23.996 7.466 -39.067 1.00 83.94 92 SER A CA 1
ATOM 760 C C . SER A 1 92 ? 24.270 8.062 -37.677 1.00 83.94 92 SER A C 1
ATOM 762 O O . SER A 1 92 ? 23.468 7.912 -36.755 1.00 83.94 92 SER A O 1
ATOM 764 N N . GLN A 1 93 ? 25.389 8.777 -37.505 1.00 88.19 93 GLN A N 1
ATOM 765 C CA . GLN A 1 93 ? 25.811 9.344 -36.211 1.00 88.19 93 GLN A CA 1
ATOM 766 C C . GLN A 1 93 ? 24.734 10.215 -35.528 1.00 88.19 93 GLN A C 1
ATOM 768 O O . GLN A 1 93 ? 24.587 10.180 -34.306 1.00 88.19 93 GLN A O 1
ATOM 773 N N . MET A 1 94 ? 23.934 10.957 -36.300 1.00 89.19 94 MET A N 1
ATOM 774 C CA . MET A 1 94 ? 22.823 11.750 -35.757 1.00 89.19 94 MET A CA 1
ATOM 775 C C . MET A 1 94 ? 21.724 10.867 -35.139 1.00 89.19 94 MET A C 1
ATOM 777 O O . MET A 1 94 ? 21.218 11.185 -34.065 1.00 89.19 94 MET A O 1
ATOM 781 N N . GLN A 1 95 ? 21.376 9.747 -35.783 1.00 89.00 95 GLN A N 1
ATOM 782 C CA . GLN A 1 95 ? 20.353 8.819 -35.284 1.00 89.00 95 GLN A CA 1
ATOM 783 C C . GLN A 1 95 ? 20.825 8.106 -34.014 1.00 89.00 95 GLN A C 1
ATOM 785 O O . GLN A 1 95 ? 20.047 7.945 -33.076 1.00 89.00 95 GLN A O 1
ATOM 790 N N . LEU A 1 96 ? 22.116 7.762 -33.941 1.00 92.12 96 LEU A N 1
ATOM 791 C CA . LEU A 1 96 ? 22.728 7.200 -32.737 1.00 92.12 96 LEU A CA 1
ATOM 792 C C . LEU A 1 96 ? 22.592 8.152 -31.537 1.00 92.12 96 LEU A C 1
ATOM 794 O O . LEU A 1 96 ? 22.135 7.741 -30.472 1.00 92.12 96 LEU A O 1
ATOM 798 N N . LEU A 1 97 ? 22.946 9.430 -31.714 1.00 92.12 97 LEU A N 1
ATOM 799 C CA . LEU A 1 97 ? 22.851 10.440 -30.652 1.00 92.12 97 LEU A CA 1
ATOM 800 C C . LEU A 1 97 ? 21.400 10.681 -30.205 1.00 92.12 97 LEU A C 1
ATOM 802 O O . LEU A 1 97 ? 21.142 10.864 -29.015 1.00 92.12 97 LEU A O 1
ATOM 806 N N . GLN A 1 98 ? 20.444 10.651 -31.139 1.00 93.50 98 GLN A N 1
ATOM 807 C CA . GLN A 1 98 ? 19.016 10.760 -30.824 1.00 93.50 98 GLN A CA 1
ATOM 808 C C . GLN A 1 98 ? 18.504 9.545 -30.039 1.00 93.50 98 GLN A C 1
ATOM 810 O O . GLN A 1 98 ? 17.804 9.713 -29.042 1.00 93.50 98 GLN A O 1
ATOM 815 N N . ALA A 1 99 ? 18.878 8.326 -30.438 1.00 92.56 99 ALA A N 1
ATOM 816 C CA . ALA A 1 99 ? 18.489 7.112 -29.725 1.00 92.56 99 ALA A CA 1
ATOM 817 C C . ALA A 1 99 ? 19.078 7.075 -28.304 1.00 92.56 99 ALA A C 1
ATOM 819 O O . ALA A 1 99 ? 18.378 6.723 -27.354 1.00 92.56 99 ALA A O 1
ATOM 820 N N . GLN A 1 100 ? 20.335 7.499 -28.135 1.00 93.81 100 GLN A N 1
ATOM 821 C CA . GLN A 1 100 ? 20.987 7.587 -26.825 1.00 93.81 100 GLN A CA 1
ATOM 822 C C . GLN A 1 100 ? 20.343 8.638 -25.916 1.00 93.81 100 GLN A C 1
ATOM 824 O O . GLN A 1 100 ? 20.086 8.351 -24.748 1.00 93.81 100 GLN A O 1
ATOM 829 N N . SER A 1 101 ? 20.043 9.836 -26.428 1.00 95.31 101 SER A N 1
ATOM 830 C CA . SER A 1 101 ? 19.397 10.880 -25.622 1.00 95.31 101 SER A CA 1
ATOM 831 C C . SER A 1 101 ? 17.986 10.469 -25.190 1.00 95.31 101 SER A C 1
ATOM 833 O O . SER A 1 101 ? 17.630 10.628 -24.021 1.00 95.31 101 SER A O 1
ATOM 835 N N . ALA A 1 102 ? 17.218 9.847 -26.090 1.00 95.94 102 ALA A N 1
ATOM 836 C CA . ALA A 1 102 ? 15.912 9.287 -25.769 1.00 95.94 102 ALA A CA 1
ATOM 837 C C . ALA A 1 102 ? 16.016 8.151 -24.736 1.00 95.94 102 ALA A C 1
ATOM 839 O O . ALA A 1 102 ? 15.230 8.109 -23.789 1.00 95.94 102 ALA A O 1
ATOM 840 N N . ALA A 1 103 ? 16.997 7.250 -24.870 1.00 95.94 103 ALA A N 1
ATOM 841 C CA . ALA A 1 103 ? 17.209 6.165 -23.914 1.00 95.94 103 ALA A CA 1
ATOM 842 C C . ALA A 1 103 ? 17.533 6.701 -22.512 1.00 95.94 103 ALA A C 1
ATOM 844 O O . ALA A 1 103 ? 16.949 6.228 -21.537 1.00 95.94 103 ALA A O 1
ATOM 845 N N . SER A 1 104 ? 18.392 7.721 -22.412 1.00 96.50 104 SER A N 1
ATOM 846 C CA . SER A 1 104 ? 18.707 8.395 -21.146 1.00 96.50 104 SER A CA 1
ATOM 847 C C . SER A 1 104 ? 17.470 9.039 -20.516 1.00 96.50 104 SER A C 1
ATOM 849 O O . SER A 1 104 ? 17.210 8.825 -19.334 1.00 96.50 104 SER A O 1
ATOM 851 N N . TYR A 1 105 ? 16.647 9.735 -21.306 1.00 97.50 105 TYR A N 1
ATOM 852 C CA . TYR A 1 105 ? 15.388 10.315 -20.827 1.00 97.50 105 TYR A CA 1
ATOM 853 C C . TYR A 1 105 ? 14.443 9.251 -20.240 1.00 97.50 105 TYR A C 1
ATOM 855 O O . TYR A 1 105 ? 13.938 9.392 -19.124 1.00 97.50 105 TYR A O 1
ATOM 863 N N . TYR A 1 106 ? 14.219 8.144 -20.958 1.00 97.75 106 TYR A N 1
ATOM 864 C CA . TYR A 1 106 ? 13.357 7.074 -20.451 1.00 97.75 106 TYR A CA 1
ATOM 865 C C . TYR A 1 106 ? 13.974 6.327 -19.267 1.00 97.75 106 TYR A C 1
ATOM 867 O O . TYR A 1 106 ? 13.232 5.818 -18.425 1.00 97.75 106 TYR A O 1
ATOM 875 N N . TYR A 1 107 ? 15.303 6.278 -19.170 1.00 97.81 107 TYR A N 1
ATOM 876 C CA . TYR A 1 107 ? 16.009 5.718 -18.022 1.00 97.81 107 TYR A CA 1
ATOM 877 C C . TYR A 1 107 ? 15.792 6.548 -16.755 1.00 97.81 107 TYR A C 1
ATOM 879 O O . TYR A 1 107 ? 15.434 5.985 -15.721 1.00 97.81 107 TYR A O 1
ATOM 887 N N . GLU A 1 108 ? 15.892 7.874 -16.835 1.00 97.69 108 GLU A N 1
ATOM 888 C CA . GLU A 1 108 ? 15.543 8.765 -15.720 1.00 97.69 108 GLU A CA 1
ATOM 889 C C . GLU A 1 108 ? 14.069 8.610 -15.319 1.00 97.69 108 GLU A C 1
ATOM 891 O O . GLU A 1 108 ? 13.743 8.469 -14.136 1.00 97.69 108 GLU A O 1
ATOM 896 N N . ALA A 1 109 ? 13.164 8.536 -16.302 1.00 95.94 109 ALA A N 1
ATOM 897 C CA . ALA A 1 109 ? 11.746 8.286 -16.048 1.00 95.94 109 ALA A CA 1
ATOM 898 C C . ALA A 1 109 ? 11.508 6.924 -15.366 1.00 95.94 109 ALA A C 1
ATOM 900 O O . ALA A 1 109 ? 10.680 6.818 -14.457 1.00 95.94 109 ALA A O 1
ATOM 901 N N . TYR A 1 110 ? 12.239 5.882 -15.774 1.00 97.88 110 TYR A N 1
ATOM 902 C CA . TYR A 1 110 ? 12.205 4.563 -15.144 1.00 97.88 110 TYR A CA 1
ATOM 903 C C . TYR A 1 110 ? 12.691 4.615 -13.692 1.00 97.88 110 TYR A C 1
ATOM 905 O O . TYR A 1 110 ? 12.010 4.090 -12.812 1.00 97.88 110 TYR A O 1
ATOM 913 N N . GLN A 1 111 ? 13.821 5.275 -13.423 1.00 98.00 111 GLN A N 1
ATOM 914 C CA . GLN A 1 111 ? 14.346 5.439 -12.065 1.00 98.00 111 GLN A CA 1
ATOM 915 C C . GLN A 1 111 ? 13.364 6.190 -11.160 1.00 98.00 111 GLN A C 1
ATOM 917 O O . GLN A 1 111 ? 13.115 5.767 -10.029 1.00 98.00 111 GLN A O 1
ATOM 922 N N . SER A 1 112 ? 12.753 7.261 -11.676 1.00 97.06 112 SER A N 1
ATOM 923 C CA . SER A 1 112 ? 11.718 8.012 -10.964 1.00 97.06 112 SER A CA 1
ATOM 924 C C . SER A 1 112 ? 10.515 7.126 -10.621 1.00 97.06 112 SER A C 1
ATOM 926 O O . SER A 1 112 ? 10.101 7.065 -9.462 1.00 97.06 112 SER A O 1
ATOM 928 N N . CYS A 1 113 ? 10.010 6.349 -11.589 1.00 97.25 113 CYS A N 1
ATOM 929 C CA . CYS A 1 113 ? 8.919 5.401 -11.347 1.00 97.25 113 CYS A CA 1
ATOM 930 C C . CYS A 1 113 ? 9.313 4.323 -10.327 1.00 97.25 113 CYS A C 1
ATOM 932 O O . CYS A 1 113 ? 8.527 4.022 -9.437 1.00 97.25 113 CYS A O 1
ATOM 934 N N . ALA A 1 114 ? 10.525 3.766 -10.406 1.00 96.31 114 ALA A N 1
ATOM 935 C CA . ALA A 1 114 ? 11.001 2.749 -9.468 1.00 96.31 114 ALA A CA 1
ATOM 936 C C . ALA A 1 114 ? 11.077 3.278 -8.023 1.00 96.31 114 ALA A C 1
ATOM 938 O O . ALA A 1 114 ? 10.676 2.586 -7.085 1.00 96.31 114 ALA A O 1
ATOM 939 N N . SER A 1 115 ? 11.529 4.522 -7.840 1.00 97.81 115 SER A N 1
ATOM 940 C CA . SER A 1 115 ? 11.508 5.198 -6.538 1.00 97.81 115 SER A CA 1
ATOM 941 C C . SER A 1 115 ? 10.076 5.352 -6.006 1.00 97.81 115 SER A C 1
ATOM 943 O O . SER A 1 115 ? 9.785 4.983 -4.866 1.00 97.81 115 SER A O 1
ATOM 945 N N . GLN A 1 116 ? 9.148 5.802 -6.858 1.00 98.00 116 GLN A N 1
ATOM 946 C CA . GLN A 1 116 ? 7.733 5.950 -6.501 1.00 98.00 116 GLN A CA 1
ATOM 947 C C . GLN A 1 116 ? 7.065 4.608 -6.167 1.00 98.00 116 GLN A C 1
ATOM 949 O O . GLN A 1 116 ? 6.309 4.537 -5.202 1.00 98.00 116 GLN A O 1
ATOM 954 N N . VAL A 1 117 ? 7.381 3.533 -6.900 1.00 98.31 117 VAL A N 1
ATOM 955 C CA . VAL A 1 117 ? 6.924 2.162 -6.603 1.00 98.31 117 VAL A CA 1
ATOM 956 C C . VAL A 1 117 ? 7.357 1.747 -5.199 1.00 98.31 117 VAL A C 1
ATOM 958 O O . VAL A 1 117 ? 6.535 1.264 -4.423 1.00 98.31 117 VAL A O 1
ATOM 961 N N . ASN A 1 118 ? 8.625 1.965 -4.841 1.00 97.81 118 ASN A N 1
ATOM 962 C CA . ASN A 1 118 ? 9.128 1.618 -3.512 1.00 97.81 118 ASN A CA 1
ATOM 963 C C . ASN A 1 118 ? 8.436 2.427 -2.408 1.00 97.81 118 ASN A C 1
ATOM 965 O O . ASN A 1 118 ? 8.031 1.851 -1.398 1.00 97.81 118 ASN A O 1
ATOM 969 N N . SER A 1 119 ? 8.250 3.733 -2.614 1.00 98.06 119 SER A N 1
ATOM 970 C CA . SER A 1 119 ? 7.542 4.595 -1.661 1.00 98.06 119 SER A CA 1
ATOM 971 C C . SER A 1 119 ? 6.079 4.169 -1.479 1.00 98.06 119 SER A C 1
ATOM 973 O O . SER A 1 119 ? 5.636 3.948 -0.352 1.00 98.06 119 SER A O 1
ATOM 975 N N . CYS A 1 120 ? 5.350 3.955 -2.578 1.00 98.25 120 CYS A N 1
ATOM 976 C CA . CYS A 1 120 ? 3.958 3.505 -2.557 1.00 98.25 120 CYS A CA 1
ATOM 977 C C . CYS A 1 120 ? 3.820 2.121 -1.900 1.00 98.25 120 CYS A C 1
ATOM 979 O O . CYS A 1 120 ? 2.929 1.904 -1.082 1.00 98.25 120 CYS A O 1
ATOM 981 N N . ARG A 1 121 ? 4.754 1.199 -2.166 1.00 98.25 121 ARG A N 1
ATOM 982 C CA . ARG A 1 121 ? 4.791 -0.122 -1.525 1.00 98.25 121 ARG A CA 1
ATOM 983 C C . ARG A 1 121 ? 4.997 -0.029 -0.013 1.00 98.25 121 ARG A C 1
ATOM 985 O O . ARG A 1 121 ? 4.334 -0.749 0.725 1.00 98.25 121 ARG A O 1
ATOM 992 N N . GLN A 1 122 ? 5.905 0.828 0.455 1.00 98.31 122 GLN A N 1
ATOM 993 C CA . GLN A 1 122 ? 6.118 1.034 1.892 1.00 98.31 122 GLN A CA 1
ATOM 994 C C . GLN A 1 122 ? 4.870 1.614 2.566 1.00 98.31 122 GLN A C 1
ATOM 996 O O . GLN A 1 122 ? 4.487 1.139 3.634 1.00 98.31 122 GLN A O 1
ATOM 1001 N N . GLN A 1 123 ? 4.206 2.579 1.922 1.00 97.88 123 GLN A N 1
ATOM 1002 C CA . GLN A 1 123 ? 2.931 3.118 2.400 1.00 97.88 123 GLN A CA 1
ATOM 1003 C C . GLN A 1 123 ? 1.857 2.028 2.466 1.00 97.88 123 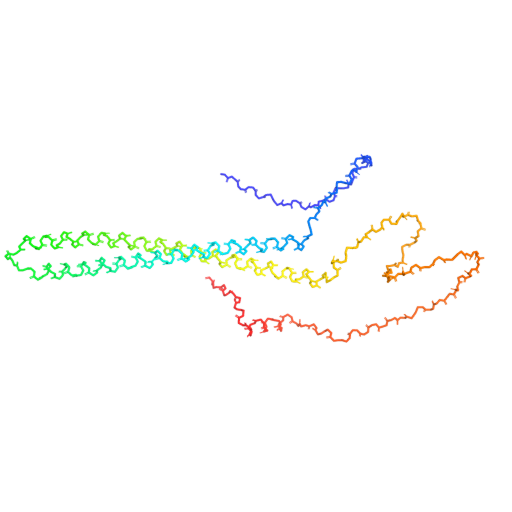GLN A C 1
ATOM 1005 O O . GLN A 1 123 ? 1.230 1.862 3.505 1.00 97.88 123 GLN A O 1
ATOM 1010 N N . LEU A 1 124 ? 1.703 1.222 1.413 1.00 98.25 124 LEU A N 1
ATOM 1011 C CA . LEU A 1 124 ? 0.742 0.119 1.388 1.00 98.25 124 LEU A CA 1
ATOM 1012 C C . LEU A 1 124 ? 0.990 -0.888 2.521 1.00 98.25 124 LEU A C 1
ATOM 1014 O O . LEU A 1 124 ? 0.050 -1.299 3.192 1.00 98.25 124 LEU A O 1
ATOM 1018 N N . LEU A 1 125 ? 2.248 -1.264 2.771 1.00 98.06 125 LEU A N 1
ATOM 1019 C CA . LEU A 1 125 ? 2.600 -2.164 3.875 1.00 98.06 125 LEU A CA 1
ATOM 1020 C C . LEU A 1 125 ? 2.250 -1.569 5.244 1.00 98.06 125 LEU A C 1
ATOM 1022 O O . LEU A 1 125 ? 1.811 -2.297 6.134 1.00 98.06 125 LEU A O 1
ATOM 1026 N N . HIS A 1 126 ? 2.445 -0.261 5.419 1.00 97.75 126 HIS A N 1
ATOM 1027 C CA . HIS A 1 126 ? 2.068 0.428 6.647 1.00 97.75 126 HIS A CA 1
ATOM 1028 C C . HIS A 1 126 ? 0.553 0.395 6.862 1.00 97.75 126 HIS A C 1
ATOM 1030 O O . HIS A 1 126 ? 0.112 -0.082 7.906 1.00 97.75 126 HIS A O 1
ATOM 1036 N N . GLU A 1 127 ? -0.233 0.809 5.865 1.00 96.50 127 GLU A N 1
ATOM 1037 C CA . GLU A 1 127 ? -1.698 0.815 5.976 1.00 96.50 127 GLU A CA 1
ATOM 1038 C C . GLU A 1 127 ? -2.248 -0.607 6.193 1.00 96.50 127 GLU A C 1
ATOM 1040 O O . GLU A 1 127 ? -3.109 -0.825 7.042 1.00 96.50 127 GLU A O 1
ATOM 1045 N N . GLN A 1 128 ? -1.667 -1.625 5.547 1.00 97.38 128 GLN A N 1
ATOM 1046 C CA . GLN A 1 128 ? -2.019 -3.027 5.806 1.00 97.38 128 GLN A CA 1
ATOM 1047 C C . GLN A 1 128 ? -1.767 -3.450 7.260 1.00 97.38 128 GLN A C 1
ATOM 1049 O O . GLN A 1 128 ? -2.530 -4.243 7.815 1.00 97.38 128 GLN A O 1
ATOM 1054 N N . ASN A 1 129 ? -0.708 -2.947 7.899 1.00 98.06 129 ASN A N 1
ATOM 1055 C CA . ASN A 1 129 ? -0.456 -3.216 9.314 1.00 98.06 129 ASN A CA 1
ATOM 1056 C C . ASN A 1 129 ? -1.481 -2.510 10.210 1.00 98.06 129 ASN A C 1
ATOM 1058 O O . ASN A 1 129 ? -1.942 -3.118 11.177 1.00 98.06 129 ASN A O 1
ATOM 1062 N N . VAL A 1 130 ? -1.881 -1.280 9.872 1.00 97.12 130 VAL A N 1
ATOM 1063 C CA . VAL A 1 130 ? -2.950 -0.551 10.576 1.00 97.12 130 VAL A CA 1
ATOM 1064 C C . VAL A 1 130 ? -4.269 -1.321 10.485 1.00 97.12 130 VAL A C 1
ATOM 1066 O O . VAL A 1 130 ? -4.904 -1.574 11.507 1.00 97.12 130 VAL A O 1
ATOM 1069 N N . VAL A 1 131 ? -4.634 -1.805 9.295 1.00 97.81 131 VAL A N 1
ATOM 1070 C CA . VAL A 1 131 ? -5.827 -2.641 9.079 1.00 97.81 131 VAL A CA 1
ATOM 1071 C C . VAL A 1 131 ? -5.796 -3.902 9.954 1.00 97.81 131 VAL A C 1
ATOM 1073 O O . VAL A 1 131 ? -6.791 -4.219 10.610 1.00 97.81 131 VAL A O 1
ATOM 1076 N N . ARG A 1 132 ? -4.651 -4.599 10.044 1.00 97.56 132 ARG A N 1
ATOM 1077 C CA . ARG A 1 132 ? -4.496 -5.768 10.936 1.00 97.56 132 ARG A CA 1
ATOM 1078 C C . ARG A 1 132 ? -4.662 -5.399 12.412 1.00 97.56 132 ARG A C 1
ATOM 1080 O O . ARG A 1 132 ? -5.282 -6.156 13.157 1.00 97.56 132 ARG A O 1
ATOM 1087 N N . GLN A 1 133 ? -4.129 -4.254 12.842 1.00 97.06 133 GLN A N 1
ATOM 1088 C CA . GLN A 1 133 ? -4.272 -3.776 14.221 1.00 97.06 133 GLN A CA 1
ATOM 1089 C C . GLN A 1 133 ? -5.729 -3.434 14.555 1.00 97.06 133 GLN A C 1
ATOM 1091 O O . GLN A 1 133 ? -6.233 -3.885 15.583 1.00 97.06 133 GLN A O 1
ATOM 1096 N N . LEU A 1 134 ? -6.430 -2.716 13.672 1.00 95.75 134 LEU A N 1
ATOM 1097 C CA . LEU A 1 134 ? -7.853 -2.396 13.829 1.00 95.75 134 LEU A CA 1
ATOM 1098 C C . LEU A 1 134 ? -8.711 -3.665 13.887 1.00 95.75 134 LEU A C 1
ATOM 1100 O O . LEU A 1 134 ? -9.598 -3.786 14.734 1.00 95.75 134 LEU A O 1
ATOM 1104 N N . GLN A 1 135 ? -8.404 -4.652 13.043 1.00 95.69 135 GLN A N 1
ATOM 1105 C CA . GLN A 1 135 ? -9.079 -5.946 13.060 1.00 95.69 135 GLN A CA 1
ATOM 1106 C C . GLN A 1 135 ? -8.858 -6.688 14.387 1.00 95.69 135 GLN A C 1
ATOM 1108 O O . GLN A 1 135 ? -9.813 -7.214 14.962 1.00 95.69 135 GLN A O 1
ATOM 1113 N N . ALA A 1 136 ? -7.627 -6.707 14.907 1.00 95.00 136 ALA A N 1
ATOM 1114 C CA . ALA A 1 136 ? -7.318 -7.324 16.196 1.00 95.00 136 ALA A CA 1
ATOM 1115 C C . ALA A 1 136 ? -8.046 -6.625 17.362 1.00 95.00 136 ALA A C 1
ATOM 1117 O O . ALA A 1 136 ? -8.626 -7.295 18.220 1.00 95.00 136 ALA A O 1
ATOM 1118 N N . GLN A 1 137 ? -8.088 -5.288 17.366 1.00 95.00 137 GLN A N 1
ATOM 1119 C CA . GLN A 1 137 ? -8.831 -4.513 18.366 1.00 95.00 137 GLN A CA 1
ATOM 1120 C C . GLN A 1 137 ? -10.337 -4.798 18.298 1.00 95.00 137 GLN A C 1
ATOM 1122 O O . GLN A 1 137 ? -10.956 -5.076 19.325 1.00 95.00 137 GLN A O 1
ATOM 1127 N N . SER A 1 138 ? -10.921 -4.827 17.096 1.00 94.38 138 SER A N 1
ATOM 1128 C CA . SER A 1 138 ? -12.339 -5.164 16.914 1.00 94.38 138 SER A CA 1
ATOM 1129 C C . SER A 1 138 ? -12.663 -6.576 17.420 1.00 94.38 138 SER A C 1
ATOM 1131 O O . SER A 1 138 ? -13.689 -6.783 18.077 1.00 94.38 138 SER A O 1
ATOM 1133 N N . GLN A 1 139 ? -11.778 -7.554 17.200 1.00 93.94 139 GLN A N 1
ATOM 1134 C CA . GLN A 1 139 ? -11.940 -8.908 17.741 1.00 93.94 139 GLN A CA 1
ATOM 1135 C C . GLN A 1 139 ? -11.892 -8.934 19.274 1.00 93.94 139 GLN A C 1
ATOM 1137 O O . GLN A 1 139 ? -12.709 -9.630 19.886 1.00 93.94 139 GLN A O 1
ATOM 1142 N N . SER A 1 140 ? -10.992 -8.158 19.889 1.00 95.44 140 SER A N 1
ATOM 1143 C CA . SER A 1 140 ? -10.911 -8.015 21.349 1.00 95.44 140 SER A CA 1
ATOM 1144 C C . SER A 1 140 ? -12.206 -7.439 21.925 1.00 95.44 140 SER A C 1
ATOM 1146 O O . SER A 1 140 ? -12.839 -8.074 22.768 1.00 95.44 140 SER A O 1
ATOM 1148 N N . ILE A 1 141 ? -12.683 -6.308 21.392 1.00 91.81 141 ILE A N 1
ATOM 1149 C CA . ILE A 1 141 ? -13.939 -5.686 21.847 1.00 91.81 141 ILE A CA 1
ATOM 1150 C C . ILE A 1 141 ? -15.130 -6.625 21.618 1.00 91.81 141 ILE A C 1
ATOM 1152 O O . ILE A 1 141 ? -16.027 -6.740 22.452 1.00 91.81 141 ILE A O 1
ATOM 1156 N N . SER A 1 142 ? -15.142 -7.366 20.510 1.00 93.38 142 SER A N 1
ATOM 1157 C CA . SER A 1 142 ? -16.190 -8.355 20.228 1.00 93.38 142 SER A CA 1
ATOM 1158 C C . SER A 1 142 ? -16.192 -9.527 21.219 1.00 93.38 142 SER A C 1
ATOM 1160 O O . SER A 1 142 ? -17.248 -10.096 21.510 1.00 93.38 142 SER A O 1
ATOM 1162 N N . LEU A 1 143 ? -15.029 -9.934 21.734 1.00 94.25 143 LEU A N 1
ATOM 1163 C CA . LEU A 1 143 ? -14.925 -10.927 22.807 1.00 94.25 143 LEU A CA 1
ATOM 1164 C C . LEU A 1 143 ? -15.443 -10.365 24.129 1.00 94.25 143 LEU A C 1
ATOM 1166 O O . LEU A 1 143 ? -16.225 -11.041 24.797 1.00 94.25 143 LEU A O 1
ATOM 1170 N N . GLU A 1 144 ? -15.078 -9.131 24.467 1.00 91.31 144 GLU A N 1
ATOM 1171 C CA . GLU A 1 144 ? -15.568 -8.449 25.666 1.00 91.31 144 GLU A CA 1
ATOM 1172 C C . GLU A 1 144 ? -17.087 -8.287 25.636 1.00 91.31 144 GLU A C 1
ATOM 1174 O O . GLU A 1 144 ? -17.763 -8.685 26.582 1.00 91.31 144 GLU A O 1
ATOM 1179 N N . LEU A 1 145 ? -17.652 -7.826 24.518 1.00 90.38 145 LEU A N 1
ATOM 1180 C CA . LEU A 1 145 ? -19.101 -7.742 24.318 1.00 90.38 145 LEU A CA 1
ATOM 1181 C C . LEU A 1 145 ? -19.793 -9.081 24.572 1.00 90.38 145 LEU A C 1
ATOM 1183 O O . LEU A 1 145 ? -20.811 -9.128 25.265 1.00 90.38 145 LEU A O 1
ATOM 1187 N N . ARG A 1 146 ? -19.243 -10.177 24.037 1.00 92.88 146 ARG A N 1
ATOM 1188 C CA . ARG A 1 146 ? -19.780 -11.525 24.272 1.00 92.88 146 ARG A CA 1
ATOM 1189 C C . ARG A 1 146 ? -19.671 -11.930 25.737 1.00 92.88 146 ARG A C 1
ATOM 1191 O O . ARG A 1 146 ? -20.622 -12.496 26.272 1.00 92.88 146 ARG A O 1
ATOM 1198 N N . TRP A 1 147 ? -18.547 -11.636 26.386 1.00 91.88 147 TRP A N 1
ATOM 1199 C CA . TRP A 1 147 ? -18.348 -11.931 27.802 1.00 91.88 147 TRP A CA 1
ATOM 1200 C C . TRP A 1 147 ? -19.342 -11.166 28.679 1.00 91.88 147 TRP A C 1
ATOM 1202 O O . TRP A 1 147 ? -20.019 -11.789 29.492 1.00 91.88 147 TRP A O 1
ATOM 1212 N N . TYR A 1 148 ? -19.525 -9.862 28.454 1.00 89.19 148 TYR A N 1
ATOM 1213 C CA . TYR A 1 148 ? -20.521 -9.050 29.159 1.00 89.19 148 TYR A CA 1
ATOM 1214 C C . TYR A 1 148 ? -21.947 -9.565 28.928 1.00 89.19 148 TYR A C 1
ATOM 1216 O O . TYR A 1 148 ? -22.712 -9.720 29.879 1.00 89.19 148 TYR A O 1
ATOM 1224 N N . GLN A 1 149 ? -22.307 -9.905 27.688 1.00 86.88 149 GLN A N 1
ATOM 1225 C CA . GLN A 1 149 ? -23.622 -10.478 27.379 1.00 86.88 149 GLN A CA 1
ATOM 1226 C C . GLN A 1 149 ? -23.855 -11.828 28.078 1.00 86.88 149 GLN A C 1
ATOM 1228 O O . GLN A 1 149 ? -24.968 -12.095 28.533 1.00 86.88 149 GLN A O 1
ATOM 1233 N N . ALA A 1 150 ? -22.820 -12.667 28.188 1.00 86.38 150 ALA A N 1
ATOM 1234 C CA . ALA A 1 150 ? -22.892 -13.971 28.845 1.00 86.38 150 ALA A CA 1
ATOM 1235 C C . ALA A 1 150 ? -22.859 -13.885 30.380 1.00 86.38 150 ALA A C 1
ATOM 1237 O O . ALA A 1 150 ? -23.516 -14.683 31.046 1.00 86.38 150 ALA A O 1
ATOM 1238 N N . ALA A 1 151 ? -22.110 -12.934 30.944 1.00 83.69 151 ALA A N 1
ATOM 1239 C CA . ALA A 1 151 ? -22.028 -12.692 32.383 1.00 83.69 151 ALA A CA 1
ATOM 1240 C C . ALA A 1 151 ? -23.306 -12.032 32.923 1.00 83.69 151 ALA A C 1
ATOM 1242 O O . ALA A 1 151 ? -23.717 -12.303 34.052 1.00 83.69 151 ALA A O 1
ATOM 1243 N N . PHE A 1 152 ? -23.971 -11.215 32.097 1.00 80.88 152 PHE A N 1
ATOM 1244 C CA . PHE A 1 152 ? -25.156 -10.450 32.480 1.00 80.88 152 PHE A CA 1
ATOM 1245 C C . PHE A 1 152 ? -26.363 -10.680 31.547 1.00 80.88 152 PHE A C 1
ATOM 1247 O O . PHE A 1 152 ? -26.960 -9.722 31.046 1.00 80.88 152 PHE A O 1
ATOM 1254 N N . PRO A 1 153 ? -26.826 -11.933 31.362 1.00 70.81 153 PRO A N 1
ATOM 1255 C CA . PRO A 1 153 ? -27.918 -12.267 30.440 1.00 70.81 153 PRO A CA 1
ATOM 1256 C C . PRO A 1 153 ? -29.270 -11.658 30.856 1.00 70.81 153 PRO A C 1
ATOM 1258 O O . PRO A 1 153 ? -30.223 -11.633 30.077 1.00 70.81 153 PRO A O 1
ATOM 1261 N N . HIS A 1 154 ? -29.373 -11.158 32.091 1.00 61.94 154 HIS A N 1
ATOM 1262 C CA . HIS A 1 154 ? -30.575 -10.546 32.656 1.00 61.94 154 HIS A CA 1
ATOM 1263 C C . HIS A 1 154 ? -30.432 -9.051 32.968 1.00 61.94 154 HIS A C 1
ATOM 1265 O O . HIS A 1 154 ? -31.381 -8.478 33.495 1.00 61.94 154 HIS A O 1
ATOM 1271 N N . ALA A 1 155 ? -29.316 -8.395 32.622 1.00 54.53 155 ALA A N 1
ATOM 1272 C CA . ALA A 1 155 ? -29.130 -6.963 32.900 1.00 54.53 155 ALA A CA 1
ATOM 1273 C C . ALA A 1 155 ? -30.092 -6.040 32.126 1.00 54.53 155 ALA A C 1
ATOM 1275 O O . ALA A 1 155 ? -30.289 -4.899 32.521 1.00 54.53 155 ALA A O 1
ATOM 1276 N N . LYS A 1 156 ? -30.789 -6.543 31.095 1.00 52.22 156 LYS A N 1
ATOM 1277 C CA . LYS A 1 156 ? -31.918 -5.825 30.471 1.00 52.22 156 LYS A CA 1
ATOM 1278 C C . LYS A 1 156 ? -33.153 -5.700 31.369 1.00 52.22 156 LYS A C 1
ATOM 1280 O O . LYS A 1 156 ? -34.063 -4.946 31.037 1.00 52.22 156 LYS A O 1
ATOM 1285 N N . LYS A 1 157 ? -33.229 -6.436 32.482 1.00 50.25 157 LYS A N 1
ATOM 1286 C CA . LYS A 1 157 ? -34.198 -6.126 33.531 1.00 50.25 157 LYS A CA 1
ATOM 1287 C C . LYS A 1 157 ? -33.590 -4.978 34.317 1.00 50.25 157 LYS A C 1
ATOM 1289 O O . LYS A 1 157 ? -32.733 -5.214 35.162 1.00 50.25 157 LYS A O 1
ATOM 1294 N N . THR A 1 158 ? -34.000 -3.752 34.003 1.00 51.81 158 THR A N 1
ATOM 1295 C CA . THR A 1 158 ? -33.784 -2.594 34.867 1.00 51.81 158 THR A CA 1
ATOM 1296 C C . THR A 1 158 ? -34.214 -2.999 36.270 1.00 51.81 158 THR A C 1
ATOM 1298 O O . THR A 1 158 ? -35.403 -3.117 36.571 1.00 51.81 158 THR A O 1
ATOM 1301 N N . TYR A 1 159 ? -33.245 -3.299 37.132 1.00 43.69 159 TYR A N 1
ATOM 1302 C CA . TYR A 1 159 ? -33.512 -3.391 38.550 1.00 43.69 159 TYR A CA 1
ATOM 1303 C C . TYR A 1 159 ? -33.864 -1.967 38.951 1.00 43.69 159 TYR A C 1
ATOM 1305 O O . TYR A 1 159 ? -32.988 -1.138 39.183 1.00 43.69 159 TYR A O 1
ATOM 1313 N N . HIS A 1 160 ? -35.159 -1.654 38.961 1.00 39.53 160 HIS A N 1
ATOM 1314 C CA . HIS A 1 160 ? -35.637 -0.539 39.746 1.00 39.53 160 HIS A CA 1
ATOM 1315 C C . HIS A 1 160 ? -35.206 -0.866 41.172 1.00 39.53 160 HIS A C 1
ATOM 1317 O O . HIS A 1 160 ? -35.810 -1.712 41.833 1.00 39.53 160 HIS A O 1
ATOM 1323 N N . LEU A 1 161 ? -34.117 -0.240 41.621 1.00 41.22 161 LEU A N 1
ATOM 1324 C CA . LEU A 1 161 ? -33.863 -0.024 43.033 1.00 41.22 161 LEU A CA 1
ATOM 1325 C C . LEU A 1 161 ? -35.047 0.809 43.510 1.00 41.22 161 LEU A C 1
ATOM 1327 O O . LEU A 1 161 ? -35.021 2.036 43.497 1.00 41.22 161 LEU A O 1
ATOM 1331 N N . GLN A 1 162 ? -36.145 0.126 43.829 1.00 41.88 162 GLN A N 1
ATOM 1332 C CA . GLN A 1 162 ? -37.211 0.708 44.604 1.00 41.88 162 GLN A CA 1
ATOM 1333 C C . GLN A 1 162 ? -36.529 1.008 45.931 1.00 41.88 162 GLN A C 1
ATOM 1335 O O . GLN A 1 162 ? -36.223 0.096 46.700 1.00 41.88 162 GLN A O 1
ATOM 1340 N N . THR A 1 163 ? -36.187 2.277 46.138 1.00 51.44 163 THR A N 1
ATOM 1341 C CA . THR A 1 163 ? -35.756 2.826 47.417 1.00 51.44 163 THR A CA 1
ATOM 1342 C C . THR A 1 163 ? -36.940 2.701 48.369 1.00 51.44 163 THR A C 1
ATOM 1344 O O . THR A 1 163 ? -37.638 3.667 48.666 1.00 51.44 163 THR A O 1
ATOM 1347 N N . GLY A 1 164 ? -37.241 1.468 48.775 1.00 41.50 164 GLY A N 1
ATOM 1348 C CA . GLY A 1 164 ? -38.054 1.200 49.938 1.00 41.50 164 GLY A CA 1
ATOM 1349 C C . GLY A 1 164 ? -37.303 1.820 51.097 1.00 41.50 164 GLY A C 1
ATOM 1350 O O . GLY A 1 164 ? -36.151 1.466 51.346 1.00 41.50 164 GLY A O 1
ATOM 1351 N N . GLN A 1 165 ? -37.932 2.813 51.717 1.00 41.41 165 GLN A N 1
ATOM 1352 C CA . GLN A 1 165 ? -37.468 3.461 52.932 1.00 41.41 165 GLN A CA 1
ATOM 1353 C C . GLN A 1 165 ? -36.843 2.412 53.857 1.00 41.41 165 GLN A C 1
ATOM 1355 O O . GLN A 1 165 ? -37.501 1.440 54.232 1.00 41.41 165 GLN A O 1
ATOM 1360 N N . LEU A 1 166 ? -35.564 2.603 54.185 1.00 40.09 166 LEU A N 1
ATOM 1361 C CA . LEU A 1 166 ? -34.817 1.839 55.181 1.00 40.09 166 LEU A CA 1
ATOM 1362 C C . LEU A 1 166 ? -35.380 2.139 56.578 1.00 40.09 166 LEU A C 1
ATOM 1364 O O . LEU A 1 166 ? -34.706 2.698 57.432 1.00 40.09 166 LEU A O 1
ATOM 1368 N N . ASN A 1 167 ? -36.629 1.758 56.819 1.00 41.44 167 ASN A N 1
ATOM 1369 C CA . ASN A 1 167 ? -37.178 1.661 58.156 1.00 41.44 167 ASN A CA 1
ATOM 1370 C C . ASN A 1 167 ? -37.062 0.194 58.575 1.00 41.44 167 ASN A C 1
ATOM 1372 O O . ASN A 1 167 ? -37.872 -0.652 58.208 1.00 41.44 167 ASN A O 1
ATOM 1376 N N . SER A 1 168 ? -35.970 -0.085 59.288 1.00 47.44 168 SER A N 1
ATOM 1377 C CA . SER A 1 168 ? -35.871 -1.139 60.302 1.00 47.44 168 SER A CA 1
ATOM 1378 C C . SER A 1 168 ? -36.453 -2.519 59.947 1.00 47.44 168 SER A C 1
ATOM 1380 O O . SER A 1 168 ? -37.373 -3.017 60.591 1.00 47.44 168 SER A O 1
ATOM 1382 N N . ALA A 1 169 ? -35.820 -3.236 59.020 1.00 38.34 169 ALA A N 1
ATOM 1383 C CA . ALA A 1 169 ? -35.926 -4.694 58.988 1.00 38.34 169 ALA A CA 1
ATOM 1384 C C . ALA A 1 169 ? -34.552 -5.324 58.724 1.00 38.34 169 ALA A C 1
ATOM 1386 O O . ALA A 1 169 ? -33.802 -4.883 57.860 1.00 38.34 169 ALA A O 1
ATOM 1387 N N . LYS A 1 170 ? -34.219 -6.322 59.548 1.00 41.16 170 LYS A N 1
ATOM 1388 C CA . LYS A 1 170 ? -32.932 -7.031 59.640 1.00 41.16 170 LYS A CA 1
ATOM 1389 C C . LYS A 1 170 ? -32.361 -7.470 58.276 1.00 41.16 170 LYS A C 1
ATOM 1391 O O . LYS A 1 170 ? -33.135 -7.874 57.410 1.00 41.16 170 LYS A O 1
ATOM 1396 N N . PRO A 1 171 ? -31.025 -7.507 58.115 1.00 42.41 171 PRO A N 1
ATOM 1397 C CA . PRO A 1 171 ? -30.392 -7.973 56.894 1.00 42.41 171 PRO A CA 1
ATOM 1398 C C . PRO A 1 171 ? -30.246 -9.494 56.963 1.00 42.41 171 PRO A C 1
ATOM 1400 O O . PRO A 1 171 ? -29.314 -9.979 57.581 1.00 42.41 171 PRO A O 1
ATOM 1403 N N . ASP A 1 172 ? -31.184 -10.245 56.393 1.00 40.84 172 ASP A N 1
ATOM 1404 C CA . ASP A 1 172 ? -30.979 -11.656 56.031 1.00 40.84 172 ASP A CA 1
ATOM 1405 C C . ASP A 1 172 ? -32.150 -12.130 55.159 1.00 40.84 172 ASP A C 1
ATOM 1407 O O . ASP A 1 172 ? -33.155 -12.619 55.670 1.00 40.84 172 ASP A O 1
ATOM 1411 N N . ALA A 1 173 ? -32.031 -11.912 53.843 1.00 41.50 173 ALA A N 1
ATOM 1412 C CA . ALA A 1 173 ? -32.587 -12.718 52.743 1.00 41.50 173 ALA A CA 1
ATOM 1413 C C . ALA A 1 173 ? -32.809 -11.845 51.495 1.00 41.50 173 ALA A C 1
ATOM 1415 O O . ALA A 1 173 ? -33.778 -11.096 51.395 1.00 41.50 173 ALA A O 1
ATOM 1416 N N . LEU A 1 174 ? -31.944 -12.000 50.491 1.00 39.44 174 LEU A N 1
ATOM 1417 C CA . LEU A 1 174 ? -32.271 -11.625 49.115 1.00 39.44 174 LEU A CA 1
ATOM 1418 C C . LEU A 1 174 ? -33.322 -12.619 48.597 1.00 39.44 174 LEU A C 1
ATOM 1420 O O . LEU A 1 174 ? -32.995 -13.763 48.284 1.00 39.44 174 LEU A O 1
ATOM 1424 N N . ILE A 1 175 ? -34.587 -12.201 48.538 1.00 43.78 175 ILE A N 1
ATOM 1425 C CA . ILE A 1 175 ? -35.671 -12.968 47.910 1.00 43.78 175 ILE A CA 1
ATOM 1426 C C . ILE A 1 175 ? -35.913 -12.393 46.505 1.00 43.78 175 ILE A C 1
ATOM 1428 O O . ILE A 1 175 ? -36.152 -11.191 46.383 1.00 43.78 175 ILE A O 1
ATOM 1432 N N . PRO A 1 176 ? -35.909 -13.211 45.436 1.00 37.34 176 PRO A N 1
ATOM 1433 C CA . PRO A 1 176 ? -36.425 -12.786 44.143 1.00 37.34 176 PRO A CA 1
ATOM 1434 C C . PRO A 1 176 ? -37.954 -12.705 44.221 1.00 37.34 176 PRO A C 1
ATOM 1436 O O . PRO A 1 176 ? -38.634 -13.718 44.389 1.00 37.34 176 PRO A O 1
ATOM 1439 N N . VAL A 1 177 ? -38.512 -11.501 44.100 1.00 38.66 177 VAL A N 1
ATOM 1440 C CA . VAL A 1 177 ? -39.967 -11.314 44.058 1.00 38.66 177 VAL A CA 1
ATOM 1441 C C . VAL A 1 177 ? -40.469 -11.680 42.662 1.00 38.66 177 VAL A C 1
ATOM 1443 O O . VAL A 1 177 ? -40.349 -10.914 41.706 1.00 38.66 177 VAL A O 1
ATOM 1446 N N . ALA A 1 178 ? -41.025 -12.885 42.545 1.00 44.50 178 ALA A N 1
ATOM 1447 C CA . ALA A 1 178 ? -41.914 -13.245 41.450 1.00 44.50 178 ALA A CA 1
ATOM 1448 C C . ALA A 1 178 ? -43.173 -12.360 41.507 1.00 44.50 178 ALA A C 1
ATOM 1450 O O . ALA A 1 178 ? -43.685 -12.066 42.586 1.00 44.50 178 ALA A O 1
ATOM 1451 N N . GLY A 1 179 ? -43.648 -11.918 40.341 1.00 42.16 179 GLY A N 1
ATOM 1452 C CA . GLY A 1 179 ? -44.740 -10.957 40.200 1.00 42.16 179 GLY A CA 1
ATOM 1453 C C . GLY A 1 179 ? -45.996 -11.328 40.990 1.00 42.16 179 GLY A C 1
ATOM 1454 O O . GLY A 1 179 ? -46.717 -12.259 40.640 1.00 42.16 179 GLY A O 1
ATOM 1455 N N . SER A 1 180 ? -46.278 -10.541 42.025 1.00 39.91 180 SER A N 1
ATOM 1456 C CA . SER A 1 180 ? -47.529 -10.564 42.778 1.00 39.91 180 SER A CA 1
ATOM 1457 C C . SER A 1 180 ? -48.548 -9.663 42.076 1.00 39.91 180 SER A C 1
ATOM 1459 O O . SER A 1 180 ? -48.483 -8.434 42.165 1.00 39.91 180 SER A O 1
ATOM 1461 N N . ARG A 1 181 ? -49.506 -10.279 41.371 1.00 41.97 181 ARG A N 1
ATOM 1462 C CA . ARG A 1 181 ? -50.766 -9.623 41.001 1.00 41.97 181 ARG A CA 1
ATOM 1463 C C . ARG A 1 181 ? -51.570 -9.348 42.277 1.00 41.97 181 ARG A C 1
ATOM 1465 O O . ARG A 1 181 ? -51.669 -10.194 43.154 1.00 41.97 181 ARG A O 1
ATOM 1472 N N . ARG A 1 182 ? -52.112 -8.133 42.335 1.00 44.16 182 ARG A N 1
ATOM 1473 C CA . ARG A 1 182 ? -52.917 -7.533 43.405 1.00 44.16 182 ARG A CA 1
ATOM 1474 C C . ARG A 1 182 ? -54.025 -8.453 43.935 1.00 44.16 182 ARG A C 1
ATOM 1476 O O . ARG A 1 182 ? -54.805 -8.963 43.139 1.00 44.16 182 ARG A O 1
ATOM 1483 N N . SER A 1 183 ? -54.206 -8.461 45.253 1.00 42.56 183 SER A N 1
ATOM 1484 C CA . SER A 1 183 ? -55.539 -8.440 45.868 1.00 42.56 183 SER A CA 1
ATOM 1485 C C . SER A 1 183 ? -55.448 -7.954 47.313 1.00 42.56 183 SER A C 1
ATOM 1487 O O . SER A 1 183 ? -54.767 -8.547 48.146 1.00 42.56 183 SER A O 1
ATOM 1489 N N . SER A 1 184 ? -56.137 -6.850 47.561 1.00 46.06 184 SER A N 1
ATOM 1490 C CA . SER A 1 184 ? -56.438 -6.260 48.856 1.00 46.06 184 SER A CA 1
ATOM 1491 C C . SER A 1 184 ? -57.335 -7.185 49.682 1.00 46.06 184 SER A C 1
ATOM 1493 O O . SER A 1 184 ? -58.337 -7.659 49.152 1.00 46.06 184 SER A O 1
ATOM 1495 N N . GLN A 1 185 ? -57.040 -7.374 50.969 1.00 41.31 185 GLN A N 1
ATOM 1496 C CA . GLN A 1 185 ? -58.070 -7.601 51.988 1.00 41.31 185 GLN A CA 1
ATOM 1497 C C . GLN A 1 185 ? -57.516 -7.329 53.395 1.00 41.31 185 GLN A C 1
ATOM 1499 O O . GLN A 1 185 ? -56.469 -7.850 53.775 1.00 41.31 185 GLN A O 1
ATOM 1504 N N . GLU A 1 186 ? -58.223 -6.460 54.118 1.00 42.16 186 GLU A N 1
ATOM 1505 C CA . GLU A 1 186 ? -58.076 -6.125 55.538 1.00 42.16 186 GLU A CA 1
ATOM 1506 C C . GLU A 1 186 ? -58.317 -7.337 56.458 1.00 42.16 186 GLU A C 1
ATOM 1508 O O . GLU A 1 186 ? -59.093 -8.228 56.113 1.00 42.16 186 GLU A O 1
ATOM 1513 N N . GLY A 1 187 ? -57.731 -7.319 57.665 1.00 34.47 187 GLY A N 1
ATOM 1514 C CA . GLY A 1 187 ? -58.192 -8.148 58.789 1.00 34.47 187 GLY A CA 1
ATOM 1515 C C . GLY A 1 187 ? -57.120 -8.571 59.805 1.00 34.47 187 GLY A C 1
ATOM 1516 O O . GLY A 1 187 ? -56.487 -9.600 59.619 1.00 34.47 187 GLY A O 1
ATOM 1517 N N . ASP A 1 188 ? -56.965 -7.755 60.854 1.00 43.12 188 ASP A N 1
ATOM 1518 C CA . ASP A 1 188 ? -56.593 -7.972 62.276 1.00 43.12 188 ASP A CA 1
ATOM 1519 C C . ASP A 1 188 ? -55.739 -9.174 62.809 1.00 43.12 188 ASP A C 1
ATOM 1521 O O . ASP A 1 188 ? -55.638 -10.247 62.217 1.00 43.12 188 ASP A O 1
ATOM 1525 N N . PRO A 1 189 ? -55.093 -9.010 63.993 1.00 56.94 189 PRO A N 1
ATOM 1526 C CA . PRO A 1 189 ? -53.854 -9.682 64.368 1.00 56.94 189 PRO A CA 1
ATOM 1527 C C . PRO A 1 189 ? -54.059 -10.908 65.270 1.00 56.94 189 PRO A C 1
ATOM 1529 O O . PRO A 1 189 ? -54.798 -10.864 66.250 1.00 56.94 189 PRO A O 1
ATOM 1532 N N . LYS A 1 190 ? -53.302 -11.979 64.995 1.00 48.97 190 LYS A N 1
ATOM 1533 C CA . LYS A 1 190 ? -52.707 -12.953 65.944 1.00 48.97 190 LYS A CA 1
ATOM 1534 C C . LYS A 1 190 ? -52.333 -14.217 65.172 1.00 48.97 190 LYS A C 1
ATOM 1536 O O . LYS A 1 190 ? -53.035 -15.223 65.221 1.00 48.97 190 LYS A O 1
ATOM 1541 N N . THR A 1 191 ? -51.163 -14.211 64.543 1.00 47.81 191 THR A N 1
ATOM 1542 C CA . THR A 1 191 ? -50.578 -15.449 64.016 1.00 47.81 191 THR A CA 1
ATOM 1543 C C . THR A 1 191 ? -49.231 -15.661 64.675 1.00 47.81 191 THR A C 1
ATOM 1545 O O . THR A 1 191 ? -48.238 -15.001 64.384 1.00 47.81 191 THR A O 1
ATOM 1548 N N . LYS A 1 192 ? -49.242 -16.564 65.656 1.00 44.12 192 LYS A N 1
ATOM 1549 C CA . LYS A 1 192 ? -48.068 -17.067 66.365 1.00 44.12 192 LYS A CA 1
ATOM 1550 C C . LYS A 1 192 ? -47.032 -17.548 65.344 1.00 44.12 192 LYS A C 1
ATOM 1552 O O . LYS A 1 192 ? -47.330 -18.429 64.543 1.00 44.12 192 LYS A O 1
ATOM 1557 N N . CYS A 1 193 ? -45.814 -17.015 65.409 1.00 48.00 193 CYS A N 1
ATOM 1558 C CA . CYS A 1 193 ? -44.673 -17.552 64.671 1.00 48.00 193 CYS A CA 1
ATOM 1559 C C . CYS A 1 193 ? -44.449 -19.021 65.081 1.00 48.00 193 CYS A C 1
ATOM 1561 O O . CYS A 1 193 ? -44.243 -19.281 66.273 1.00 48.00 193 CYS A O 1
ATOM 1563 N N . PRO A 1 194 ? -44.458 -19.996 64.155 1.00 47.69 194 PRO A N 1
ATOM 1564 C CA . PRO A 1 194 ? -44.067 -21.353 64.495 1.00 47.69 194 PRO A CA 1
ATOM 1565 C C . PRO A 1 194 ? -42.576 -21.385 64.853 1.00 47.69 194 PRO A C 1
ATOM 1567 O O . PRO A 1 194 ? -41.695 -21.028 64.070 1.00 47.69 194 PRO A O 1
ATOM 1570 N N . ARG A 1 195 ? -42.303 -21.809 66.088 1.00 49.50 195 ARG A N 1
ATOM 1571 C CA . ARG A 1 195 ? -40.973 -22.116 66.617 1.00 49.50 195 ARG A CA 1
ATOM 1572 C C . ARG A 1 195 ? -40.426 -23.352 65.885 1.00 49.50 195 ARG A C 1
ATOM 1574 O O . ARG A 1 195 ? -41.075 -24.391 65.901 1.00 49.50 195 ARG A O 1
ATOM 1581 N N . LYS A 1 196 ? -39.185 -23.244 65.391 1.00 44.81 196 LYS A N 1
ATOM 1582 C CA . LYS A 1 196 ? -38.295 -24.320 64.899 1.00 44.81 196 LYS A CA 1
ATOM 1583 C C . LYS A 1 196 ? -38.649 -24.929 63.531 1.00 44.81 196 LYS A C 1
ATOM 1585 O O . LYS A 1 196 ? -39.439 -25.859 63.432 1.00 44.81 196 LYS A O 1
ATOM 1590 N N . SER A 1 197 ? -37.908 -24.525 62.503 1.00 48.34 197 SER A N 1
ATOM 1591 C CA . SER A 1 197 ? -37.600 -25.377 61.349 1.00 48.34 197 SER A CA 1
ATOM 1592 C C . SER A 1 197 ? -36.146 -25.871 61.474 1.00 48.34 197 SER A C 1
ATOM 1594 O O . SER A 1 197 ? -35.254 -25.074 61.772 1.00 48.34 197 SER A O 1
ATOM 1596 N N . PRO A 1 198 ? -35.864 -27.179 61.320 1.00 48.06 198 PRO A N 1
ATOM 1597 C CA . PRO A 1 198 ? -34.502 -27.690 61.384 1.00 48.06 198 PRO A CA 1
ATOM 1598 C C . PRO A 1 198 ? -33.777 -27.403 60.065 1.00 48.06 198 PRO A C 1
ATOM 1600 O O . PRO A 1 198 ? -34.292 -27.681 58.981 1.00 48.06 198 PRO A O 1
ATOM 1603 N N . ALA A 1 199 ? -32.556 -26.880 60.162 1.00 44.84 199 ALA A N 1
ATOM 1604 C CA . ALA A 1 199 ? -31.662 -26.680 59.031 1.00 44.84 199 ALA A CA 1
ATOM 1605 C C . ALA A 1 199 ? -31.338 -28.025 58.352 1.00 44.84 199 ALA A C 1
ATOM 1607 O O . ALA A 1 199 ? -30.495 -28.796 58.818 1.00 44.84 199 ALA A O 1
ATOM 1608 N N . LYS A 1 200 ? -31.993 -28.318 57.223 1.00 43.19 200 LYS A N 1
ATOM 1609 C CA . LYS A 1 200 ? -31.551 -29.376 56.309 1.00 43.19 200 LYS A CA 1
ATOM 1610 C C . LYS A 1 200 ? -30.304 -28.883 55.575 1.00 43.19 200 LYS A C 1
ATOM 1612 O O . LYS A 1 200 ? -30.377 -27.970 54.760 1.00 43.19 200 LYS A O 1
ATOM 1617 N N . LYS A 1 201 ? -29.159 -29.518 55.846 1.00 44.72 201 LYS A N 1
ATOM 1618 C CA . LYS A 1 201 ? -27.927 -29.386 55.053 1.00 44.72 201 LYS A CA 1
ATOM 1619 C C . LYS A 1 201 ? -28.224 -29.781 53.603 1.00 44.72 201 LYS A C 1
ATOM 1621 O O . LYS A 1 201 ? -28.357 -30.967 53.303 1.00 44.72 201 LYS A O 1
ATOM 1626 N N . ILE A 1 202 ? -28.312 -28.809 52.702 1.00 44.78 202 ILE A N 1
ATOM 1627 C CA . ILE A 1 202 ? -28.344 -29.071 51.262 1.00 44.78 202 ILE A CA 1
ATOM 1628 C C . ILE A 1 202 ? -26.913 -29.433 50.844 1.00 44.78 202 ILE A C 1
ATOM 1630 O O . ILE A 1 202 ? -26.036 -28.579 50.775 1.00 44.78 202 ILE A O 1
ATOM 1634 N N . LYS A 1 203 ? -26.653 -30.723 50.599 1.00 40.91 203 LYS A N 1
ATOM 1635 C CA . LYS A 1 203 ? -25.447 -31.181 49.894 1.00 40.91 203 LYS A CA 1
ATOM 1636 C C . LYS A 1 203 ? -25.688 -31.020 48.394 1.00 40.91 203 LYS A C 1
ATOM 1638 O O . LYS A 1 203 ? -26.203 -31.935 47.756 1.00 40.91 203 LYS A O 1
ATOM 1643 N N . THR A 1 204 ? -25.315 -29.889 47.810 1.00 41.81 204 THR A N 1
ATOM 1644 C CA . THR A 1 204 ? -25.223 -29.767 46.350 1.00 41.81 204 THR A CA 1
ATOM 1645 C C . THR A 1 204 ? -23.994 -30.538 45.861 1.00 41.81 204 THR A C 1
ATOM 1647 O O . THR A 1 204 ? -22.862 -30.073 45.938 1.00 41.81 204 THR A O 1
ATOM 1650 N N . LYS A 1 205 ? -24.206 -31.764 45.361 1.00 40.31 205 LYS A N 1
ATOM 1651 C CA . LYS A 1 205 ? -23.222 -32.468 44.526 1.00 40.31 205 LYS A CA 1
ATOM 1652 C C . LYS A 1 205 ? -23.260 -31.844 43.130 1.00 40.31 205 LYS A C 1
ATOM 1654 O O . LYS A 1 205 ? -24.077 -32.249 42.309 1.00 40.31 205 LYS A O 1
ATOM 1659 N N . VAL A 1 206 ? -22.378 -30.889 42.846 1.00 44.34 206 VAL A N 1
ATOM 1660 C CA . VAL A 1 206 ? -22.115 -30.471 41.461 1.00 44.34 206 VAL A CA 1
ATOM 1661 C C . VAL A 1 206 ? -21.351 -31.611 40.780 1.00 44.34 206 VAL A C 1
ATOM 1663 O O . VAL A 1 206 ? -20.141 -31.748 40.932 1.00 44.34 206 VAL A O 1
ATOM 1666 N N . ARG A 1 207 ? -22.067 -32.499 40.081 1.00 41.97 207 ARG A N 1
ATOM 1667 C CA . ARG A 1 207 ? -21.456 -33.442 39.134 1.00 41.97 207 ARG A CA 1
ATOM 1668 C C . ARG A 1 207 ? -21.255 -32.713 37.806 1.00 41.97 207 ARG A C 1
ATOM 1670 O O . ARG A 1 207 ? -22.218 -32.184 37.270 1.00 41.97 207 ARG A O 1
ATOM 1677 N N . GLY A 1 208 ? -20.039 -32.750 37.257 1.00 48.31 208 GLY A N 1
ATOM 1678 C CA . GLY A 1 208 ? -19.826 -32.557 35.816 1.00 48.31 208 GLY A CA 1
ATOM 1679 C C . GLY A 1 208 ? -18.978 -31.370 35.354 1.00 48.31 208 GLY A C 1
ATOM 1680 O O . GLY A 1 208 ? -18.751 -31.271 34.154 1.00 48.31 208 GLY A O 1
ATOM 1681 N N . VAL A 1 209 ? -18.446 -30.512 36.231 1.00 47.03 209 VAL A N 1
ATOM 1682 C CA . VAL A 1 209 ? -17.479 -29.488 35.789 1.00 47.03 209 VAL A CA 1
ATOM 1683 C C . VAL A 1 209 ? -16.092 -30.128 35.709 1.00 47.03 209 VAL A C 1
ATOM 1685 O O . VAL A 1 209 ? -15.386 -30.245 36.710 1.00 47.03 209 VAL A O 1
ATOM 1688 N N . ARG A 1 210 ? -15.711 -30.611 34.520 1.00 54.06 210 ARG A N 1
ATOM 1689 C CA . ARG A 1 210 ? -14.330 -31.039 34.261 1.00 54.06 210 ARG A CA 1
ATOM 1690 C C . ARG A 1 210 ? -13.459 -29.789 34.167 1.00 54.06 210 ARG A C 1
ATOM 1692 O O . ARG A 1 210 ? -13.535 -29.051 33.192 1.00 54.06 210 ARG A O 1
ATOM 1699 N N . VAL A 1 211 ? -12.637 -29.563 35.188 1.00 51.94 211 VAL A N 1
ATOM 1700 C CA . VAL A 1 211 ? -11.550 -28.580 35.148 1.00 51.94 211 VAL A CA 1
ATOM 1701 C C . VAL A 1 211 ? -10.557 -29.050 34.083 1.00 51.94 211 VAL A C 1
ATOM 1703 O O . VAL A 1 211 ? -9.853 -30.039 34.283 1.00 51.94 211 VAL A O 1
ATOM 1706 N N . VAL A 1 212 ? -10.549 -28.391 32.923 1.00 54.28 212 VAL A N 1
ATOM 1707 C CA . VAL A 1 212 ? -9.563 -28.650 31.867 1.00 54.28 212 VAL A CA 1
ATOM 1708 C C . VAL A 1 212 ? -8.217 -28.152 32.379 1.00 54.28 212 VAL A C 1
ATOM 1710 O O . VAL A 1 212 ? -8.085 -26.986 32.753 1.00 54.28 212 VAL A O 1
ATOM 1713 N N . LYS A 1 213 ? -7.218 -29.035 32.451 1.00 66.25 213 LYS A N 1
ATOM 1714 C CA . LYS A 1 213 ? -5.881 -28.630 32.887 1.00 66.25 213 LYS A CA 1
ATOM 1715 C C . LYS A 1 213 ? -5.303 -27.644 31.860 1.00 66.25 213 LYS A C 1
ATOM 1717 O O . LYS A 1 213 ? -5.516 -27.833 30.662 1.00 66.25 213 LYS A O 1
ATOM 1722 N N . PRO A 1 214 ? -4.515 -26.638 32.277 1.00 58.62 214 PRO A N 1
ATOM 1723 C CA . PRO A 1 214 ? -3.952 -25.639 31.361 1.00 58.62 214 PRO A CA 1
ATOM 1724 C C . PRO A 1 214 ? -3.169 -26.239 30.178 1.00 58.62 214 PRO A C 1
ATOM 1726 O O . PRO A 1 214 ? -3.147 -25.668 29.090 1.00 58.62 214 PRO A O 1
ATOM 1729 N N . ALA A 1 215 ? -2.560 -27.415 30.365 1.00 62.34 215 ALA A N 1
ATOM 1730 C CA . ALA A 1 215 ? -1.845 -28.139 29.314 1.00 62.34 215 ALA A CA 1
ATOM 1731 C C . ALA A 1 215 ? -2.767 -28.660 28.192 1.00 62.34 215 ALA A C 1
ATOM 1733 O O . ALA A 1 215 ? -2.386 -28.638 27.020 1.00 62.34 215 ALA A O 1
ATOM 1734 N N . ASP A 1 216 ? -3.991 -29.065 28.532 1.00 55.25 216 ASP A N 1
ATOM 1735 C CA . ASP A 1 216 ? -4.966 -29.600 27.576 1.00 55.25 216 ASP A CA 1
ATOM 1736 C C . ASP A 1 216 ? -5.608 -28.475 26.745 1.00 55.25 216 ASP A C 1
ATOM 1738 O O . ASP A 1 216 ? -5.918 -28.662 25.565 1.00 55.25 216 ASP A O 1
ATOM 1742 N N . LEU A 1 217 ? -5.712 -27.269 27.323 1.00 55.38 217 LEU A N 1
ATOM 1743 C CA . LEU A 1 217 ? -6.150 -26.061 26.618 1.00 55.38 217 LEU A CA 1
ATOM 1744 C C . LEU A 1 217 ? -5.130 -25.640 25.549 1.00 55.38 217 LEU A C 1
ATOM 1746 O O . LEU A 1 217 ? -5.501 -25.343 24.416 1.00 55.38 217 LEU A O 1
ATOM 1750 N N . ARG A 1 218 ? -3.830 -25.694 25.880 1.00 60.84 218 ARG A N 1
ATOM 1751 C CA . ARG A 1 218 ? -2.741 -25.380 24.938 1.00 60.84 218 ARG A CA 1
ATOM 1752 C C . ARG A 1 218 ? -2.714 -26.341 23.747 1.00 60.84 218 ARG A C 1
ATOM 1754 O O . ARG A 1 218 ? -2.532 -25.894 22.620 1.00 60.84 218 ARG A O 1
ATOM 1761 N N . ARG A 1 219 ? -2.937 -27.644 23.967 1.00 56.50 219 ARG A N 1
ATOM 1762 C CA . ARG A 1 219 ? -3.036 -28.634 22.876 1.00 56.50 219 ARG A CA 1
ATOM 1763 C C . ARG A 1 219 ? -4.246 -28.393 21.969 1.00 56.50 219 ARG A C 1
ATOM 1765 O O . ARG A 1 219 ? -4.096 -28.494 20.756 1.00 56.50 219 ARG A O 1
ATOM 1772 N N . SER A 1 220 ? -5.405 -28.037 22.533 1.00 58.84 220 SER A N 1
ATOM 1773 C CA . SER A 1 220 ? -6.597 -27.699 21.733 1.00 58.84 220 SER A CA 1
ATOM 1774 C C . SER A 1 220 ? -6.405 -26.428 20.905 1.00 58.84 220 SER A C 1
ATOM 1776 O O . SER A 1 220 ? -6.785 -26.410 19.739 1.00 58.84 220 SER A O 1
ATOM 1778 N N . LEU A 1 221 ? -5.765 -25.396 21.467 1.00 54.66 221 LEU A N 1
ATOM 1779 C CA . LEU A 1 221 ? -5.475 -24.151 20.745 1.00 54.66 221 LEU A CA 1
ATOM 1780 C C . LEU A 1 221 ? -4.485 -24.367 19.588 1.00 54.66 221 LEU A C 1
ATOM 1782 O O . LEU A 1 221 ? -4.654 -23.783 18.521 1.00 54.66 221 LEU A O 1
ATOM 1786 N N . ARG A 1 222 ? -3.511 -25.272 19.758 1.00 53.03 222 ARG A N 1
ATOM 1787 C CA . ARG A 1 222 ? -2.542 -25.636 18.709 1.00 53.03 222 ARG A CA 1
ATOM 1788 C C . ARG A 1 222 ? -3.178 -26.420 17.554 1.00 53.03 222 ARG A C 1
ATOM 1790 O O . ARG A 1 222 ? -2.829 -26.195 16.403 1.00 53.03 222 ARG A O 1
ATOM 1797 N N . LEU A 1 223 ? -4.127 -27.317 17.846 1.00 51.06 223 LEU A N 1
ATOM 1798 C CA . LEU A 1 223 ? -4.844 -28.097 16.824 1.00 51.06 223 LEU A CA 1
ATOM 1799 C C . LEU A 1 223 ? -5.845 -27.261 16.008 1.00 51.06 223 LEU A C 1
ATOM 1801 O O . LEU A 1 223 ? -6.190 -27.659 14.901 1.00 51.06 223 LEU A O 1
ATOM 1805 N N . GLN A 1 224 ? -6.286 -26.104 16.514 1.00 57.53 224 GLN A N 1
ATOM 1806 C CA . GLN A 1 224 ? -7.156 -25.172 15.780 1.00 57.53 224 GLN A CA 1
ATOM 1807 C C . GLN A 1 224 ? -6.394 -24.184 14.877 1.00 57.53 224 GLN A C 1
ATOM 1809 O O . GLN A 1 224 ? -7.002 -23.262 14.342 1.00 57.53 224 GLN A O 1
ATOM 1814 N N . GLY A 1 225 ? -5.080 -24.355 14.687 1.00 42.84 225 GLY A N 1
ATOM 1815 C CA . GLY A 1 225 ? -4.293 -23.507 13.782 1.00 42.84 225 GLY A CA 1
ATOM 1816 C C . GLY A 1 225 ? -4.118 -22.062 14.261 1.00 42.84 225 GLY A C 1
ATOM 1817 O O . GLY A 1 225 ? -3.751 -21.195 13.471 1.00 42.84 225 GLY A O 1
ATOM 1818 N N . ILE A 1 226 ? -4.360 -21.785 15.547 1.00 51.94 226 ILE A N 1
ATOM 1819 C CA . ILE A 1 226 ? -4.051 -20.486 16.149 1.00 51.94 226 ILE A CA 1
ATOM 1820 C C . ILE A 1 226 ? -2.538 -20.459 16.391 1.00 51.94 226 ILE A C 1
ATOM 1822 O O . ILE A 1 226 ? -2.052 -20.821 17.464 1.00 51.94 226 ILE A O 1
ATOM 1826 N N . ASN A 1 227 ? -1.788 -20.083 15.355 1.00 44.47 227 ASN A N 1
ATOM 1827 C CA . ASN A 1 227 ? -0.365 -19.781 15.452 1.00 44.47 227 ASN A CA 1
ATOM 1828 C C . ASN A 1 227 ? -0.197 -18.540 16.335 1.00 44.47 227 ASN A C 1
ATOM 1830 O O . ASN A 1 227 ? -0.332 -17.405 15.882 1.00 44.47 227 ASN A O 1
ATOM 1834 N N . ALA A 1 228 ? 0.063 -18.764 17.622 1.00 45.25 228 ALA A N 1
ATOM 1835 C CA . ALA A 1 228 ? 0.671 -17.753 18.466 1.00 45.25 228 ALA A CA 1
ATOM 1836 C C . ALA A 1 228 ? 2.076 -17.497 17.911 1.00 45.25 228 ALA A C 1
ATOM 1838 O O . ALA A 1 228 ? 2.906 -18.400 17.940 1.00 45.25 228 ALA A O 1
ATOM 1839 N N . ILE A 1 229 ? 2.237 -16.303 17.338 1.00 45.69 229 ILE A N 1
ATOM 1840 C CA . ILE A 1 229 ? 3.469 -15.561 17.047 1.00 45.69 229 ILE A CA 1
ATOM 1841 C C . ILE A 1 229 ? 4.710 -16.312 17.547 1.00 45.69 229 ILE A C 1
ATOM 1843 O O . ILE A 1 229 ? 4.990 -16.335 18.746 1.00 45.69 229 ILE A O 1
ATOM 1847 N N . GLU A 1 230 ? 5.422 -16.950 16.619 1.00 40.31 230 GLU A N 1
ATOM 1848 C CA . GLU A 1 230 ? 6.813 -17.327 16.836 1.00 40.31 230 GLU A CA 1
ATOM 1849 C C . GLU A 1 230 ? 7.591 -16.019 17.014 1.00 40.31 230 GLU A C 1
ATOM 1851 O O . GLU A 1 230 ? 7.821 -15.275 16.063 1.00 40.31 230 GLU A O 1
ATOM 1856 N N . GLU A 1 231 ? 7.909 -15.689 18.265 1.00 50.50 231 GLU A N 1
ATOM 1857 C CA . GLU A 1 231 ? 9.038 -14.819 18.573 1.00 50.50 231 GLU A CA 1
ATOM 1858 C C . GLU A 1 231 ? 10.299 -15.587 18.160 1.00 50.50 231 GLU A C 1
ATOM 1860 O O . GLU A 1 231 ? 10.742 -16.501 18.860 1.00 50.50 231 GLU A O 1
ATOM 1865 N N . GLU A 1 232 ? 10.827 -15.274 16.979 1.00 40.50 232 GLU A N 1
ATOM 1866 C CA . GLU A 1 232 ? 12.207 -15.609 16.632 1.00 40.50 232 GLU A CA 1
ATOM 1867 C C . GLU A 1 232 ? 13.182 -14.650 17.351 1.00 40.50 232 GLU A C 1
ATOM 1869 O O . GLU A 1 232 ? 12.797 -13.518 17.662 1.00 40.50 232 GLU A O 1
ATOM 1874 N N . PRO A 1 233 ? 14.405 -15.122 17.670 1.00 49.47 233 PRO A N 1
ATOM 1875 C CA . PRO A 1 233 ? 15.380 -14.421 18.511 1.00 49.47 233 PRO A CA 1
ATOM 1876 C C . PRO A 1 233 ? 15.973 -13.149 17.894 1.00 49.47 233 PRO A C 1
ATOM 1878 O O . PRO A 1 233 ? 16.116 -13.081 16.652 1.00 49.47 233 PRO A O 1
#

Foldseek 3Di:
DDDDPDDPPPPDPDDDPPPPDPVPPPVPPPPDDDVLVVLVVVLVVLVVVLVVLVVVLVVLVVVLVVLVVLLVVLVVLLVVLVVQLVPDDPVPVVSNVVSVVSSVVSVVVNVVSVVVSVVSVVVSVVSVVVSVVSVVVSVVSVVVSVVCCVVCVPVVPPPPPPPPPPDDDDPDDDDDDDDDDDDDDDDDDDDDDDPDDDDDPDPPPPPDPPPDDPVNVVVVCVVVVVPDDDPDD

Secondary structure (DSSP, 8-state):
-----------------TT--GGG-------PPPHHHHHHHHHHHHHHHHHHHHHHHHHHHHHHHHHHHHHHHHHHHHHHHHHHHHH--GGGHHHHHHHHHHHHHHHHHHHHHHHHHHHHHHHHHHHHHHHHHHHHHHHHHHHHHHHHHHH-TTTTS----------S--S--------------------PPPP------------------HHHHHHHHHHTT--------

Radius of gyration: 37.8 Å; chains: 1; bounding box: 87×52×108 Å

pLDDT: mean 71.4, std 24.05, range [33.91, 98.38]

Sequence (233 aa):
MEFTQSIPKRVRFSLVPQDFDDSQLSCQRIEAEDPLEYLKRENHILWRAYEAENERCERLQKQLEDLIARAERSKRLITRLCAEAHNASGDSQMQLLQAQSAASYYYEAYQSCASQVNSCRQQLLHEQNVVRQLQAQSQSISLELRWYQAAFPHAKKTYHLQTGQLNSAKPDALIPVAGSRRSSQEGDPKTKCPRKSPAKKIKTKVRGVRVVKPADLRRSLRLQGINAIEEEP

Organism: Orbilia oligospora (NCBI:txid2813651)